Protein AF-A0A2E1V5U8-F1 (afdb_monomer_lite)

Foldseek 3Di:
DLVVLLLVCVVVVQDKDKDKDKDLALQVVVVPQQQFAPKPPHLPPPDFDDPVRLVVLVCCLVPPLVVRCFDVPFDADSRRRKGWLGNPDPRCVVQDDLVRRDHHPPCSSNVVSVVPDDSVSRMIHIMMGMDGPVSSVSVVCVVVVVPPDPVVVVVVVVVVVVSVVVVVVVVPDPPDDPDDPPDPPDDD

Structure (mmCIF, N/CA/C/O backbone):
data_AF-A0A2E1V5U8-F1
#
_entry.id   AF-A0A2E1V5U8-F1
#
loop_
_atom_site.group_PDB
_atom_site.id
_atom_site.type_symbol
_atom_site.label_atom_id
_atom_site.label_alt_id
_atom_site.label_comp_id
_atom_site.label_asym_id
_atom_site.label_entity_id
_atom_site.label_seq_id
_atom_site.pdbx_PDB_ins_code
_atom_site.Cartn_x
_atom_site.Cartn_y
_atom_site.Cartn_z
_atom_site.occupancy
_atom_site.B_iso_or_equiv
_atom_site.auth_seq_id
_atom_site.auth_comp_id
_atom_site.auth_asym_id
_atom_site.auth_atom_id
_atom_site.pdbx_PDB_model_num
ATOM 1 N N . TYR A 1 1 ? -13.604 5.220 -4.100 1.00 70.94 1 TYR A N 1
ATOM 2 C CA . TYR A 1 1 ? -12.849 4.473 -3.074 1.00 70.94 1 TYR A CA 1
ATOM 3 C C . TYR A 1 1 ? -12.474 5.332 -1.857 1.00 70.94 1 TYR A C 1
ATOM 5 O O . TYR A 1 1 ? -13.087 5.171 -0.816 1.00 70.94 1 TYR A O 1
ATOM 13 N N . ILE A 1 2 ? -11.556 6.303 -1.951 1.00 81.19 2 ILE A N 1
ATOM 14 C CA . ILE A 1 2 ? -11.004 6.994 -0.756 1.00 81.19 2 ILE A CA 1
ATOM 15 C C . ILE A 1 2 ? -12.024 7.800 0.069 1.00 81.19 2 ILE A C 1
ATOM 17 O O . ILE A 1 2 ? -11.980 7.770 1.296 1.00 81.19 2 ILE A O 1
ATOM 21 N N . LEU A 1 3 ? -12.973 8.491 -0.575 1.00 79.00 3 LEU A N 1
ATOM 22 C CA . LEU A 1 3 ? -14.042 9.200 0.146 1.00 79.00 3 LEU A CA 1
ATOM 23 C C . LEU A 1 3 ? -14.945 8.223 0.917 1.00 79.00 3 LEU A C 1
ATOM 25 O O . LEU A 1 3 ? -15.338 8.495 2.048 1.00 79.00 3 LEU A O 1
ATOM 29 N N . THR A 1 4 ? -15.210 7.054 0.334 1.00 84.12 4 THR A N 1
ATOM 30 C CA . THR A 1 4 ? -15.963 5.973 0.976 1.00 84.12 4 THR A CA 1
ATOM 31 C C . THR A 1 4 ? -15.279 5.514 2.261 1.00 84.12 4 THR A C 1
ATOM 33 O O . THR A 1 4 ? -15.964 5.278 3.249 1.00 84.12 4 THR A O 1
ATOM 36 N N . CYS A 1 5 ? -13.941 5.471 2.300 1.00 84.94 5 CYS A N 1
ATOM 37 C CA . CYS A 1 5 ? -13.198 5.142 3.519 1.00 84.94 5 CYS A CA 1
ATOM 38 C C . CYS A 1 5 ? -13.429 6.165 4.643 1.00 84.94 5 CYS A C 1
ATOM 40 O O . CYS A 1 5 ? -13.528 5.773 5.803 1.00 84.94 5 CYS A O 1
ATOM 42 N N . VAL A 1 6 ? -13.570 7.458 4.321 1.00 82.62 6 VAL A N 1
ATOM 43 C CA . VAL A 1 6 ? -13.898 8.500 5.314 1.00 82.62 6 VAL A CA 1
ATOM 44 C C . VAL A 1 6 ? -15.312 8.314 5.849 1.00 82.62 6 VAL A C 1
ATOM 46 O O . VAL A 1 6 ? -15.511 8.278 7.060 1.00 82.62 6 VAL A O 1
ATOM 49 N N . LEU A 1 7 ? -16.293 8.137 4.964 1.00 84.62 7 LEU A N 1
ATOM 50 C CA . LEU A 1 7 ? -17.679 7.894 5.375 1.00 84.62 7 LEU A CA 1
ATOM 51 C C . LEU A 1 7 ? -17.792 6.617 6.217 1.00 84.62 7 LEU A C 1
ATOM 53 O O . LEU A 1 7 ? -18.482 6.595 7.234 1.00 84.62 7 LEU A O 1
ATOM 57 N N . TYR A 1 8 ? -17.063 5.567 5.838 1.00 86.38 8 TYR A N 1
ATOM 58 C CA . TYR A 1 8 ? -17.015 4.319 6.589 1.00 86.38 8 TYR A CA 1
ATOM 59 C C . TYR A 1 8 ? -16.331 4.481 7.953 1.00 86.38 8 TYR A C 1
ATOM 61 O O . TYR A 1 8 ? -16.809 3.909 8.929 1.00 86.38 8 TYR A O 1
ATOM 69 N N . TYR A 1 9 ? -15.280 5.302 8.061 1.00 86.38 9 TYR A N 1
ATOM 70 C CA . TYR A 1 9 ? -14.660 5.653 9.344 1.00 86.38 9 TYR A CA 1
ATOM 71 C C . TYR A 1 9 ? -15.669 6.294 10.307 1.00 86.38 9 TYR A C 1
ATOM 73 O O . TYR A 1 9 ? -15.793 5.856 11.452 1.00 86.38 9 TYR A O 1
ATOM 81 N N . PHE A 1 10 ? -16.442 7.276 9.833 1.00 84.00 10 PHE A N 1
ATOM 82 C CA . PHE A 1 10 ? -17.496 7.909 10.633 1.00 84.00 10 PHE A CA 1
ATOM 83 C C . PHE A 1 10 ? -18.624 6.931 10.976 1.00 84.00 10 PHE A C 1
ATOM 85 O O . PHE A 1 10 ? -19.039 6.848 12.131 1.00 84.00 10 PHE A O 1
ATOM 92 N N . ARG A 1 11 ? -19.054 6.103 10.016 1.00 85.44 11 ARG A N 1
ATOM 93 C CA . ARG A 1 11 ? -20.042 5.035 10.244 1.00 85.44 11 ARG A CA 1
ATOM 94 C C . ARG A 1 11 ? -19.560 3.992 11.261 1.00 85.44 11 ARG A C 1
ATOM 96 O O . ARG A 1 11 ? -20.374 3.402 11.963 1.00 85.44 11 ARG A O 1
ATOM 103 N N . ARG A 1 12 ? -18.245 3.789 11.382 1.00 84.88 12 ARG A N 1
ATOM 104 C CA . ARG A 1 12 ? -17.596 2.970 12.419 1.00 84.88 12 ARG A CA 1
ATOM 105 C C . ARG A 1 12 ? -17.392 3.704 13.747 1.00 84.88 12 ARG A C 1
ATOM 107 O O . ARG A 1 12 ? -16.574 3.259 14.549 1.00 84.88 12 ARG A O 1
ATOM 114 N N . GLN A 1 13 ? -18.102 4.805 13.998 1.00 86.44 13 GLN A N 1
ATOM 115 C CA . GLN A 1 13 ? -17.969 5.593 15.229 1.00 86.44 13 GLN A CA 1
ATOM 116 C C . GLN A 1 13 ? -16.520 6.059 15.449 1.00 86.44 13 GLN A C 1
ATOM 118 O O . GLN A 1 13 ? -15.993 5.991 16.557 1.00 86.44 13 GLN A O 1
ATOM 123 N N . CYS A 1 14 ? -15.841 6.457 14.367 1.00 88.38 14 CYS A N 1
ATOM 124 C CA . CYS A 1 14 ? -14.442 6.888 14.387 1.00 88.38 14 CYS A CA 1
ATOM 125 C C . CYS A 1 14 ? -13.461 5.817 14.903 1.00 88.38 14 CYS A C 1
ATOM 127 O O . CYS A 1 14 ? -12.370 6.136 15.375 1.00 88.38 14 CYS A O 1
ATOM 129 N N . ARG A 1 15 ? -13.814 4.528 14.811 1.00 87.25 15 ARG A N 1
ATOM 130 C CA . ARG A 1 15 ? -12.893 3.433 15.136 1.00 87.25 15 ARG A CA 1
ATOM 131 C C . ARG A 1 15 ? -11.964 3.156 13.950 1.00 87.25 15 ARG A C 1
ATOM 133 O O . ARG A 1 15 ? -12.464 2.897 12.849 1.00 87.25 15 ARG A O 1
ATOM 140 N N . PRO A 1 16 ? -10.631 3.149 14.152 1.00 91.19 16 PRO A N 1
ATOM 141 C CA . PRO A 1 16 ? -9.686 2.841 13.089 1.00 91.19 16 PRO A CA 1
ATOM 142 C C . PRO A 1 16 ? -9.945 1.475 12.450 1.00 91.19 16 PRO A C 1
ATOM 144 O O . PRO A 1 16 ? -10.392 0.531 13.108 1.00 91.19 16 PRO A O 1
ATOM 147 N N . PHE A 1 17 ? -9.638 1.357 11.164 1.00 93.06 17 PHE A N 1
ATOM 148 C CA . PHE A 1 17 ? -9.717 0.094 10.436 1.00 93.06 17 PHE A CA 1
ATOM 149 C C . PHE A 1 17 ? -8.583 -0.024 9.422 1.00 93.06 17 PHE A C 1
ATOM 151 O O . PHE A 1 17 ? -7.989 0.974 9.017 1.00 93.06 17 PHE A O 1
ATOM 158 N N . TRP A 1 18 ? -8.271 -1.259 9.049 1.00 95.50 18 TRP A N 1
ATOM 159 C CA . TRP A 1 18 ? -7.255 -1.565 8.052 1.00 95.50 18 TRP A CA 1
ATOM 160 C C . TRP A 1 18 ? -7.869 -1.5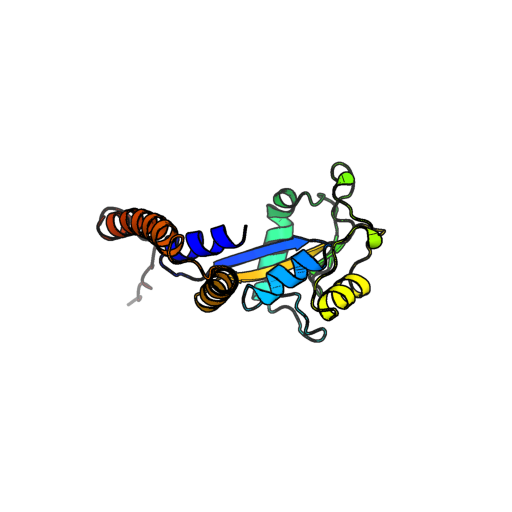44 6.657 1.00 95.50 18 TRP A C 1
ATOM 162 O O . TRP A 1 18 ? -9.020 -1.945 6.478 1.00 95.50 18 TRP A O 1
ATOM 172 N N . ILE A 1 19 ? -7.099 -1.064 5.691 1.00 95.06 19 ILE A N 1
ATOM 173 C CA . ILE A 1 19 ? -7.436 -1.067 4.271 1.00 95.06 19 ILE A CA 1
ATOM 174 C C . ILE A 1 19 ? -6.368 -1.837 3.519 1.00 95.06 19 ILE A C 1
ATOM 176 O O . ILE A 1 19 ? -5.207 -1.849 3.930 1.00 95.06 19 ILE A O 1
ATOM 180 N N . SER A 1 20 ? -6.770 -2.440 2.411 1.00 95.44 20 SER A N 1
ATOM 181 C CA . SER A 1 20 ? -5.857 -3.023 1.445 1.00 95.44 20 SER A CA 1
ATOM 182 C C . SER A 1 20 ? -6.159 -2.510 0.045 1.00 95.44 20 SER A C 1
ATOM 184 O O . SER A 1 20 ? -7.301 -2.170 -0.281 1.00 95.44 20 SER A O 1
ATOM 186 N N . SER A 1 21 ? -5.113 -2.433 -0.765 1.00 95.31 21 SER A N 1
ATOM 187 C CA . SER A 1 21 ? -5.155 -2.054 -2.169 1.00 95.31 21 SER A CA 1
ATOM 188 C C . SER A 1 21 ? -4.196 -2.940 -2.950 1.00 95.31 21 SER A C 1
ATOM 190 O O . SER A 1 21 ? -3.121 -3.254 -2.448 1.00 95.31 21 SER A O 1
ATOM 192 N N . VAL A 1 22 ? -4.574 -3.301 -4.172 1.00 95.50 22 VAL A N 1
ATOM 193 C CA . VAL A 1 22 ? -3.737 -4.052 -5.114 1.00 95.50 22 VAL A CA 1
ATOM 194 C C . VAL A 1 22 ? -3.552 -3.196 -6.363 1.00 95.50 22 VAL A C 1
ATOM 196 O O . VAL A 1 22 ? -4.544 -2.676 -6.880 1.00 95.50 22 VAL A O 1
ATOM 199 N N . SER A 1 23 ? -2.304 -2.915 -6.752 1.00 94.69 23 SER A N 1
ATOM 200 C CA . SER A 1 23 ? -2.017 -2.064 -7.914 1.00 94.69 23 SER A CA 1
ATOM 201 C C . SER A 1 23 ? -0.561 -2.133 -8.389 1.00 94.69 23 SER A C 1
ATOM 203 O O . SER A 1 23 ? 0.360 -1.924 -7.603 1.00 94.69 23 SER A O 1
ATOM 205 N N . GLN A 1 24 ? -0.374 -2.239 -9.706 1.00 93.94 24 GLN A N 1
ATOM 206 C CA . GLN A 1 24 ? 0.868 -1.922 -10.441 1.00 93.94 24 GLN A CA 1
ATOM 207 C C . GLN A 1 24 ? 1.046 -0.437 -10.813 1.00 93.94 24 GLN A C 1
ATOM 209 O O . GLN A 1 24 ? 2.103 -0.028 -11.281 1.00 93.94 24 GLN A O 1
ATOM 214 N N . VAL A 1 25 ? 0.012 0.404 -10.679 1.00 95.06 25 VAL A N 1
ATOM 215 C CA . VAL A 1 25 ? 0.054 1.802 -11.156 1.00 95.06 25 VAL A CA 1
ATOM 216 C C . VAL A 1 25 ? 0.693 2.732 -10.116 1.00 95.06 25 VAL A C 1
ATOM 218 O O . VAL A 1 25 ? 0.104 2.892 -9.038 1.00 95.06 25 VAL A O 1
ATOM 221 N N . PRO A 1 26 ? 1.794 3.447 -10.436 1.00 96.00 26 PRO A N 1
ATOM 222 C CA . PRO A 1 26 ? 2.460 4.342 -9.489 1.00 96.00 26 PRO A CA 1
ATOM 223 C C . PRO A 1 26 ? 1.532 5.397 -8.888 1.00 96.00 26 PRO A C 1
ATOM 225 O O . PRO A 1 26 ? 1.565 5.640 -7.682 1.00 96.00 26 PRO A O 1
ATOM 228 N N . ALA A 1 27 ? 0.652 5.996 -9.699 1.00 95.06 27 ALA A N 1
ATOM 229 C CA . ALA A 1 27 ? -0.313 6.982 -9.218 1.00 95.06 27 ALA A CA 1
ATOM 230 C C . ALA A 1 27 ? -1.243 6.432 -8.121 1.00 95.06 27 ALA A C 1
ATOM 232 O O . ALA A 1 27 ? -1.541 7.140 -7.159 1.00 95.06 27 ALA A O 1
ATOM 233 N N . ALA A 1 28 ? -1.686 5.178 -8.240 1.00 94.50 28 ALA A N 1
ATOM 234 C CA . ALA A 1 28 ? -2.536 4.537 -7.241 1.00 94.50 28 ALA A CA 1
ATOM 235 C C . ALA A 1 28 ? -1.739 4.139 -5.988 1.00 94.50 28 ALA A C 1
ATOM 237 O O . ALA A 1 28 ? -2.208 4.383 -4.875 1.00 94.50 28 ALA A O 1
ATOM 238 N N . VAL A 1 29 ? -0.518 3.622 -6.165 1.00 96.12 29 VAL A N 1
ATOM 239 C CA . VAL A 1 29 ? 0.391 3.271 -5.060 1.00 96.12 29 VAL A CA 1
ATOM 240 C C . VAL A 1 29 ? 0.722 4.503 -4.211 1.00 96.12 29 VAL A C 1
ATOM 242 O O . VAL A 1 29 ? 0.601 4.493 -2.982 1.00 96.12 29 VAL A O 1
ATOM 245 N N . GLY A 1 30 ? 1.066 5.609 -4.877 1.00 95.62 30 GLY A N 1
ATOM 246 C CA . GLY A 1 30 ? 1.331 6.890 -4.228 1.00 95.62 30 GLY A CA 1
ATOM 247 C C . GLY A 1 30 ? 0.096 7.482 -3.562 1.00 95.62 30 GLY A C 1
ATOM 248 O O . GLY A 1 30 ? 0.167 7.969 -2.435 1.00 95.62 30 GLY A O 1
ATOM 249 N N . LEU A 1 31 ? -1.071 7.362 -4.197 1.00 94.62 31 LEU A N 1
ATOM 250 C CA . LEU A 1 31 ? -2.326 7.825 -3.622 1.00 94.62 31 LEU A CA 1
ATOM 251 C C . LEU A 1 31 ? -2.633 7.140 -2.282 1.00 94.62 31 LEU A C 1
ATOM 253 O O . LEU A 1 31 ? -3.040 7.824 -1.342 1.00 94.62 31 LEU A O 1
ATOM 257 N N . VAL A 1 32 ? -2.436 5.825 -2.168 1.00 95.50 32 VAL A N 1
ATOM 258 C CA . VAL A 1 32 ? -2.630 5.081 -0.911 1.00 95.50 32 VAL A CA 1
ATOM 259 C C . VAL A 1 32 ? -1.582 5.491 0.124 1.00 95.50 32 VAL A C 1
ATOM 261 O O . VAL A 1 32 ? -1.961 5.863 1.240 1.00 95.50 32 VAL A O 1
ATOM 264 N N . GLY A 1 33 ? -0.300 5.501 -0.260 1.00 94.94 33 GLY A N 1
ATOM 265 C CA . GLY A 1 33 ? 0.824 5.848 0.619 1.00 94.94 33 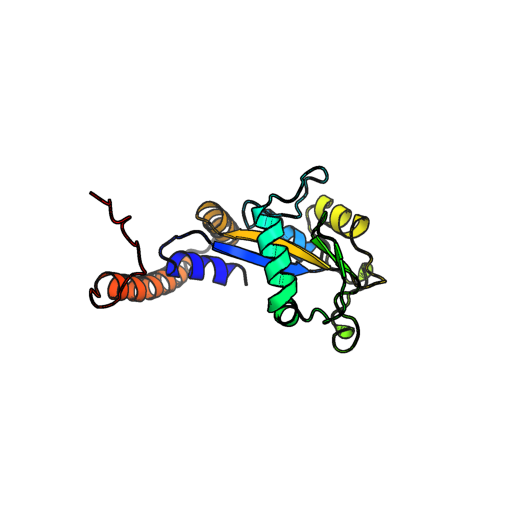GLY A CA 1
ATOM 266 C C . GLY A 1 33 ? 0.734 7.259 1.199 1.00 94.94 33 GLY A C 1
ATOM 267 O O . GLY A 1 33 ? 1.015 7.487 2.373 1.00 94.94 33 GLY A O 1
ATOM 268 N N . GLU A 1 34 ? 0.252 8.215 0.412 1.00 93.81 34 GLU A N 1
ATOM 269 C CA . GLU A 1 34 ? 0.063 9.584 0.871 1.00 93.81 34 GLU A CA 1
ATOM 270 C C . GLU A 1 34 ? -1.226 9.785 1.706 1.00 93.81 34 GLU A C 1
ATOM 272 O O . GLU A 1 34 ? -1.363 10.769 2.449 1.00 93.81 34 GLU A O 1
ATOM 277 N N . THR A 1 35 ? -2.214 8.902 1.552 1.00 92.19 35 THR A N 1
ATOM 278 C CA . THR A 1 35 ? -3.552 9.071 2.134 1.00 92.19 35 THR A CA 1
ATOM 279 C C . THR A 1 35 ? -3.674 8.438 3.511 1.00 92.19 35 THR A C 1
ATOM 281 O O . THR A 1 35 ? -4.145 9.088 4.450 1.00 92.19 35 THR A O 1
ATOM 284 N N . PHE A 1 36 ? -3.292 7.171 3.625 1.00 94.62 36 PHE A N 1
ATOM 285 C CA . PHE A 1 36 ? -3.465 6.394 4.846 1.00 94.62 36 PHE A CA 1
ATOM 286 C C . PHE A 1 36 ? -2.246 6.533 5.764 1.00 94.62 36 PHE A C 1
ATOM 288 O O . PHE A 1 36 ? -1.282 7.233 5.449 1.00 94.62 36 PHE A O 1
ATOM 295 N N . VAL A 1 37 ? -2.326 5.940 6.952 1.00 93.19 37 VAL A N 1
ATOM 296 C CA . VAL A 1 37 ? -1.196 5.864 7.886 1.00 93.19 37 VAL A CA 1
ATOM 297 C C . VAL A 1 37 ? -0.738 4.421 8.023 1.00 93.19 37 VAL A C 1
ATOM 299 O O . VAL A 1 37 ? -1.506 3.518 7.696 1.00 93.19 37 VAL A O 1
ATOM 302 N N . ASP A 1 38 ? 0.476 4.213 8.535 1.00 94.44 38 ASP A N 1
ATOM 303 C CA . ASP A 1 38 ? 1.063 2.881 8.718 1.00 94.44 38 ASP A CA 1
ATOM 304 C C . ASP A 1 38 ? 0.952 2.051 7.429 1.00 94.44 38 ASP A C 1
ATOM 306 O O . ASP A 1 38 ? 0.397 0.959 7.446 1.00 94.44 38 ASP A O 1
ATOM 310 N N . VAL A 1 39 ? 1.350 2.632 6.290 1.00 96.50 39 VAL A N 1
ATOM 311 C CA . VAL A 1 39 ? 1.232 1.981 4.980 1.00 96.50 39 VAL A CA 1
ATOM 312 C C . VAL A 1 39 ? 2.482 1.159 4.701 1.00 96.50 39 VAL A C 1
ATOM 314 O O . VAL A 1 39 ? 3.591 1.687 4.776 1.00 96.50 39 VAL A O 1
ATOM 317 N N . PHE A 1 40 ? 2.289 -0.099 4.320 1.00 96.94 40 PHE A N 1
ATOM 318 C CA . PHE A 1 40 ? 3.335 -0.973 3.808 1.00 96.94 40 PHE A CA 1
ATOM 319 C C . PHE A 1 40 ? 2.847 -1.721 2.551 1.00 96.94 40 PHE A C 1
ATOM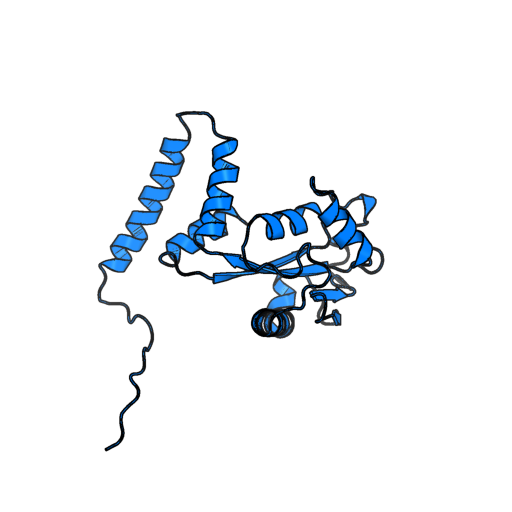 321 O O . PHE A 1 40 ? 1.735 -2.256 2.582 1.00 96.94 40 PHE A O 1
ATOM 328 N N . PRO A 1 41 ? 3.647 -1.800 1.472 1.00 95.38 41 PRO A N 1
ATOM 329 C CA . PRO A 1 41 ? 4.935 -1.136 1.277 1.00 95.38 41 PRO A CA 1
ATOM 330 C C . PRO A 1 41 ? 4.777 0.383 1.100 1.00 95.38 41 PRO A C 1
ATOM 332 O O . PRO A 1 41 ? 3.755 0.878 0.608 1.00 95.38 41 PRO A O 1
ATOM 335 N N . GLY A 1 42 ? 5.793 1.117 1.556 1.00 93.31 42 GLY A N 1
ATOM 336 C CA . GLY A 1 42 ? 5.888 2.577 1.493 1.00 93.31 42 GLY A CA 1
ATOM 337 C C . GLY A 1 42 ? 7.144 3.033 0.746 1.00 93.31 42 GLY A C 1
ATOM 338 O O . GLY A 1 42 ? 7.775 2.248 0.050 1.00 93.31 42 GLY A O 1
ATOM 339 N N . LEU A 1 43 ? 7.507 4.311 0.884 1.00 94.19 43 LEU A N 1
ATOM 340 C CA . LEU A 1 43 ? 8.719 4.866 0.254 1.00 94.19 43 LEU A CA 1
ATOM 341 C C . LEU A 1 43 ? 10.020 4.523 0.992 1.00 94.19 43 LEU A C 1
ATOM 343 O O . LEU A 1 43 ? 11.096 4.710 0.433 1.00 94.19 43 LEU A O 1
ATOM 347 N N . ASP A 1 44 ? 9.924 4.067 2.239 1.00 92.62 44 ASP A N 1
ATOM 348 C CA . ASP A 1 44 ? 11.070 3.581 2.999 1.00 92.62 44 ASP A CA 1
ATOM 349 C C . ASP A 1 44 ? 11.431 2.170 2.513 1.00 92.62 44 ASP A C 1
ATOM 351 O O . ASP A 1 44 ? 10.708 1.210 2.788 1.00 92.62 44 ASP A O 1
ATOM 355 N N . GLN A 1 45 ? 12.514 2.068 1.739 1.00 84.00 45 GLN A N 1
ATOM 356 C CA . GLN A 1 45 ? 12.954 0.809 1.131 1.00 84.00 45 GLN A CA 1
ATOM 357 C C . GLN A 1 45 ? 13.606 -0.139 2.143 1.00 84.00 45 GLN A C 1
ATOM 359 O O . GLN A 1 45 ? 13.653 -1.345 1.898 1.00 84.00 45 GLN A O 1
ATOM 364 N N . ASP A 1 46 ? 14.054 0.364 3.290 1.00 89.31 46 ASP A N 1
ATOM 365 C CA . ASP A 1 46 ? 14.674 -0.457 4.332 1.00 89.31 46 ASP A CA 1
ATOM 366 C C . ASP A 1 46 ? 13.641 -0.945 5.359 1.00 89.31 46 ASP A C 1
ATOM 368 O O . ASP A 1 46 ? 13.905 -1.857 6.147 1.00 89.31 46 ASP A O 1
ATOM 372 N N . ALA A 1 47 ? 12.428 -0.381 5.333 1.00 91.31 47 ALA A N 1
ATOM 373 C CA . ALA A 1 47 ? 11.341 -0.802 6.201 1.00 91.31 47 ALA A CA 1
ATOM 374 C C . ALA A 1 47 ? 10.937 -2.259 5.944 1.00 91.31 47 ALA A C 1
ATOM 376 O O . ALA A 1 47 ? 10.725 -2.687 4.808 1.00 91.31 47 ALA A O 1
ATOM 377 N N . MET A 1 48 ? 10.736 -2.994 7.037 1.00 92.56 48 MET A N 1
ATOM 378 C CA . MET A 1 48 ? 10.206 -4.355 7.032 1.00 92.56 48 MET A CA 1
ATOM 379 C C . MET A 1 48 ? 8.733 -4.390 7.445 1.00 92.56 48 MET A C 1
ATOM 381 O O . MET A 1 48 ? 8.301 -3.581 8.278 1.00 92.56 48 MET A O 1
ATOM 385 N N . PRO A 1 49 ? 7.942 -5.339 6.909 1.00 94.00 49 PRO A N 1
ATOM 386 C CA . PRO A 1 49 ? 6.546 -5.468 7.286 1.00 94.00 49 PRO A CA 1
ATOM 387 C C . PRO A 1 49 ? 6.447 -5.845 8.762 1.00 94.00 49 PRO A C 1
ATOM 389 O O . PRO A 1 49 ? 7.027 -6.831 9.220 1.00 94.00 49 PRO A O 1
ATOM 392 N N . SER A 1 50 ? 5.658 -5.091 9.527 1.00 94.75 50 SER A N 1
ATOM 393 C CA . SER A 1 50 ? 5.373 -5.496 10.904 1.00 94.75 50 SER A CA 1
ATOM 394 C C . SER A 1 50 ? 4.567 -6.808 10.923 1.00 94.75 50 SER A C 1
ATOM 396 O O . SER A 1 50 ? 3.818 -7.080 9.977 1.00 94.75 50 SER A O 1
ATOM 398 N N . PRO A 1 51 ? 4.606 -7.600 12.014 1.00 96.06 51 PRO A N 1
ATOM 399 C CA . PRO A 1 51 ? 3.859 -8.862 12.100 1.00 96.06 51 PRO A CA 1
ATOM 400 C C . PRO A 1 51 ? 2.363 -8.713 11.793 1.00 96.06 51 PRO A C 1
ATOM 402 O O . PRO A 1 51 ? 1.724 -9.611 11.248 1.00 96.06 51 PRO A O 1
ATOM 405 N N . ARG A 1 52 ? 1.798 -7.540 12.103 1.00 96.19 52 ARG A N 1
ATOM 406 C CA . ARG A 1 52 ? 0.403 -7.216 11.806 1.00 96.19 52 ARG A CA 1
ATOM 407 C C . ARG A 1 52 ? 0.144 -7.037 10.312 1.00 96.19 52 ARG A C 1
ATOM 409 O O . ARG A 1 52 ? -0.880 -7.517 9.835 1.00 96.19 52 ARG A O 1
ATOM 416 N N . HIS A 1 53 ? 1.050 -6.377 9.592 1.00 97.50 53 HIS A N 1
ATOM 417 C CA . HIS A 1 53 ? 0.976 -6.280 8.135 1.00 97.50 53 HIS A CA 1
ATOM 418 C C . HIS A 1 53 ? 1.065 -7.669 7.514 1.00 97.50 53 HIS A C 1
ATOM 420 O O . HIS A 1 53 ? 0.212 -8.023 6.706 1.00 97.50 53 HIS A O 1
ATOM 426 N N . LEU A 1 54 ? 2.041 -8.474 7.946 1.00 96.94 54 LEU A N 1
ATOM 427 C CA . LEU A 1 54 ? 2.262 -9.811 7.399 1.00 96.94 54 LEU A CA 1
ATOM 428 C C . LEU A 1 54 ? 1.051 -10.727 7.622 1.00 96.94 54 LEU A C 1
ATOM 430 O O . LEU A 1 54 ? 0.604 -11.405 6.696 1.00 96.94 54 LEU A O 1
ATOM 434 N N . GLY A 1 55 ? 0.469 -10.705 8.825 1.00 97.00 55 GLY A N 1
ATOM 435 C CA . GLY A 1 55 ? -0.734 -11.476 9.136 1.00 97.00 55 GLY A CA 1
ATOM 436 C C . GLY A 1 55 ? -1.939 -11.067 8.285 1.00 97.00 55 GLY A C 1
ATOM 437 O O . GLY A 1 55 ? -2.645 -11.931 7.768 1.00 97.00 55 GLY A O 1
ATOM 438 N N . LEU A 1 56 ? -2.151 -9.760 8.089 1.00 97.25 56 LEU A N 1
ATOM 439 C CA . LEU A 1 56 ? -3.222 -9.256 7.225 1.00 97.25 56 LEU A CA 1
ATOM 440 C C . LEU A 1 56 ? -2.991 -9.639 5.760 1.00 97.25 56 LEU A C 1
ATOM 442 O O . LEU A 1 56 ? -3.915 -10.133 5.121 1.00 97.25 56 LEU A O 1
ATOM 446 N N . ALA A 1 57 ? -1.773 -9.465 5.245 1.00 97.19 57 ALA A N 1
ATOM 447 C CA . ALA A 1 57 ? -1.428 -9.811 3.870 1.00 97.19 57 ALA A CA 1
ATOM 448 C C . ALA A 1 57 ? -1.637 -11.301 3.597 1.00 97.19 57 ALA A C 1
ATOM 450 O O . ALA A 1 57 ? -2.321 -11.664 2.644 1.00 97.19 57 ALA A O 1
ATOM 451 N N . THR A 1 58 ? -1.156 -12.156 4.501 1.00 95.69 58 THR A N 1
ATOM 452 C CA . THR A 1 58 ? -1.326 -13.611 4.407 1.00 95.69 58 THR A CA 1
ATOM 453 C C . THR A 1 58 ? -2.807 -13.996 4.364 1.00 95.69 58 THR A C 1
ATOM 455 O O . THR A 1 58 ? -3.222 -14.793 3.527 1.00 95.69 58 THR A O 1
ATOM 458 N N . GLN A 1 59 ? -3.641 -13.399 5.225 1.00 96.06 59 GLN A N 1
ATOM 459 C CA . GLN A 1 59 ? -5.082 -13.672 5.235 1.00 96.06 59 GLN A CA 1
ATOM 460 C C . GLN A 1 59 ? -5.796 -13.149 3.983 1.00 96.06 59 GLN A C 1
ATOM 462 O O . GLN A 1 59 ? -6.691 -13.822 3.466 1.00 96.06 59 GLN A O 1
ATOM 467 N N . ILE A 1 60 ? -5.408 -11.970 3.488 1.00 96.00 60 ILE A N 1
ATOM 468 C CA . ILE A 1 60 ? -5.953 -11.392 2.256 1.00 96.00 60 ILE A CA 1
ATOM 469 C C . ILE A 1 60 ? -5.627 -12.294 1.069 1.00 96.00 60 ILE A C 1
ATOM 471 O O . ILE A 1 60 ? -6.536 -12.652 0.322 1.00 96.00 60 ILE A O 1
ATOM 475 N N . MET A 1 61 ? -4.373 -12.720 0.929 1.00 95.44 61 MET A N 1
ATOM 476 C CA . MET A 1 61 ? -3.964 -13.593 -0.167 1.00 95.44 61 MET A CA 1
ATOM 477 C C . MET A 1 61 ? -4.647 -14.958 -0.095 1.00 95.44 61 MET A C 1
ATOM 479 O O . MET A 1 61 ? -5.110 -15.460 -1.113 1.00 95.44 61 MET A O 1
ATOM 483 N N . ALA A 1 62 ? -4.815 -15.518 1.105 1.00 93.56 62 ALA A N 1
ATOM 484 C CA . ALA A 1 62 ? -5.465 -16.813 1.273 1.00 93.56 62 ALA A CA 1
ATOM 485 C C . ALA A 1 62 ? -6.977 -16.803 0.975 1.00 93.56 62 ALA A C 1
ATOM 487 O O . ALA A 1 62 ? -7.512 -17.821 0.547 1.00 93.56 62 ALA A O 1
ATOM 488 N N . ARG A 1 63 ? -7.694 -15.699 1.248 1.00 93.81 63 ARG A N 1
ATOM 489 C CA . ARG A 1 63 ? -9.177 -15.698 1.257 1.00 93.81 63 ARG A CA 1
ATOM 490 C C . ARG A 1 63 ? -9.846 -14.649 0.379 1.00 93.81 63 ARG A C 1
ATOM 492 O O . ARG A 1 63 ? -11.030 -14.775 0.084 1.00 93.81 63 ARG A O 1
ATOM 499 N N . HIS A 1 64 ? -9.133 -13.592 0.010 1.00 93.12 64 HIS A N 1
ATOM 500 C CA . HIS A 1 64 ? -9.726 -12.390 -0.580 1.00 93.12 64 HIS A CA 1
ATOM 501 C C . HIS A 1 64 ? -9.041 -11.922 -1.869 1.00 93.12 64 HIS A C 1
ATOM 503 O O . HIS A 1 64 ? -9.514 -10.965 -2.473 1.00 93.12 64 HIS A O 1
ATOM 509 N N . ARG A 1 65 ? -7.986 -12.599 -2.337 1.00 91.75 65 ARG A N 1
ATOM 510 C CA . ARG A 1 65 ? -7.273 -12.271 -3.586 1.00 91.75 65 ARG A CA 1
ATOM 511 C C . ARG A 1 65 ? -8.182 -12.162 -4.818 1.00 91.75 65 ARG A C 1
ATOM 513 O O . ARG A 1 65 ? -8.020 -11.245 -5.616 1.00 91.75 65 ARG A O 1
ATOM 520 N N . ALA A 1 66 ? -9.210 -13.009 -4.908 1.00 90.12 66 ALA A N 1
ATOM 521 C CA . ALA A 1 66 ? -10.160 -12.997 -6.019 1.00 90.12 66 ALA A CA 1
ATOM 522 C C . ALA A 1 66 ? -10.936 -11.669 -6.118 1.00 90.12 66 ALA A C 1
ATOM 524 O O . ALA A 1 66 ? -11.281 -11.238 -7.213 1.00 90.12 66 ALA A O 1
ATOM 525 N N . ALA A 1 67 ? -11.150 -10.966 -4.996 1.00 88.94 67 ALA A N 1
ATOM 526 C CA . ALA A 1 67 ? -11.795 -9.650 -4.994 1.00 88.94 67 ALA A CA 1
ATOM 527 C C . ALA A 1 67 ? -10.957 -8.566 -5.699 1.00 88.94 67 ALA A C 1
ATOM 529 O O . ALA A 1 67 ? -11.491 -7.518 -6.055 1.00 88.94 67 ALA A O 1
ATOM 530 N N . PHE A 1 68 ? -9.661 -8.820 -5.898 1.00 88.31 68 PHE A N 1
ATOM 531 C CA . PHE A 1 68 ? -8.731 -7.951 -6.617 1.00 88.31 68 PHE A CA 1
ATOM 532 C C . PHE A 1 68 ? -8.470 -8.421 -8.056 1.00 88.31 68 PHE A C 1
ATOM 534 O O . PHE A 1 68 ? -7.648 -7.826 -8.742 1.00 88.31 68 PHE A O 1
ATOM 541 N N . GLY A 1 69 ? -9.149 -9.476 -8.522 1.00 87.38 69 GLY A N 1
ATOM 542 C CA . GLY A 1 69 ? -8.891 -10.074 -9.836 1.00 87.38 69 GLY A CA 1
ATOM 543 C C . GLY A 1 69 ? -7.570 -10.845 -9.917 1.00 87.38 69 GLY A C 1
ATOM 544 O O . GLY A 1 69 ? -7.108 -11.130 -11.022 1.00 87.38 69 GLY A O 1
ATOM 545 N N . VAL A 1 70 ? -6.978 -11.169 -8.760 1.00 90.38 70 VAL A N 1
ATOM 546 C CA . VAL A 1 70 ? -5.721 -11.913 -8.658 1.00 90.38 70 VAL A CA 1
ATOM 547 C C . VAL A 1 70 ? -5.976 -13.410 -8.826 1.00 90.38 70 VAL A C 1
ATOM 549 O O . VAL A 1 70 ? -6.911 -13.944 -8.217 1.00 90.38 70 VAL A O 1
ATOM 552 N N . SER A 1 71 ? -5.141 -14.079 -9.622 1.00 88.12 71 SER A N 1
ATOM 553 C CA . SER A 1 71 ? -5.269 -15.501 -9.940 1.00 88.12 71 SER A CA 1
ATOM 554 C C . SER A 1 71 ? -5.044 -16.410 -8.723 1.00 88.12 71 SER A C 1
ATOM 556 O O . SER A 1 71 ? -4.458 -16.030 -7.699 1.00 88.12 71 SER A O 1
ATOM 558 N N . GLU A 1 72 ? -5.532 -17.651 -8.823 1.00 87.44 72 GLU A N 1
ATOM 559 C CA . GLU A 1 72 ? -5.399 -18.617 -7.734 1.00 87.44 72 GLU A CA 1
ATOM 560 C C . GLU A 1 72 ? -4.000 -19.240 -7.592 1.00 87.44 72 GLU A C 1
ATOM 562 O O . GLU A 1 72 ? -3.678 -19.856 -6.572 1.00 87.44 72 GLU A O 1
ATOM 567 N N . ASP A 1 73 ? -3.149 -19.047 -8.580 1.00 87.19 73 ASP A N 1
ATOM 568 C CA . ASP A 1 73 ? -1.787 -19.559 -8.628 1.00 87.19 73 ASP A CA 1
ATOM 569 C C . ASP A 1 73 ? -0.726 -18.453 -8.531 1.00 87.19 73 ASP A C 1
ATOM 571 O O . ASP A 1 73 ? 0.461 -18.770 -8.484 1.00 87.19 73 ASP A O 1
ATOM 575 N N . ALA A 1 74 ? -1.138 -17.181 -8.434 1.00 91.25 74 ALA A N 1
ATOM 576 C CA . ALA A 1 74 ? -0.227 -16.058 -8.248 1.00 91.25 74 ALA A CA 1
ATOM 577 C C . ALA A 1 74 ? 0.597 -16.227 -6.963 1.00 91.25 74 ALA A C 1
ATOM 579 O O . ALA A 1 74 ? 0.049 -16.395 -5.862 1.00 91.25 74 ALA A O 1
ATOM 580 N N . ALA A 1 75 ? 1.922 -16.165 -7.101 1.00 93.19 75 ALA A N 1
ATOM 581 C CA . ALA A 1 75 ? 2.831 -16.253 -5.968 1.00 93.19 75 ALA A CA 1
ATOM 582 C C . ALA A 1 75 ? 2.827 -14.934 -5.182 1.00 93.19 75 ALA A C 1
ATOM 584 O O . ALA A 1 75 ? 2.658 -13.853 -5.740 1.00 93.19 75 ALA A O 1
ATOM 585 N N . PHE A 1 76 ? 3.012 -15.010 -3.865 1.00 95.75 76 PHE A N 1
ATOM 586 C CA . PHE A 1 76 ? 3.083 -13.828 -3.008 1.00 95.75 76 PHE A CA 1
ATOM 587 C C . PHE A 1 76 ? 4.453 -13.733 -2.343 1.00 95.75 76 PHE A C 1
ATOM 589 O O . PHE A 1 76 ? 4.838 -14.636 -1.601 1.00 95.75 76 PHE A O 1
ATOM 596 N N . ARG A 1 77 ? 5.154 -12.620 -2.579 1.00 95.62 77 ARG A N 1
ATOM 597 C CA . ARG A 1 77 ? 6.444 -12.267 -1.980 1.00 95.62 77 ARG A CA 1
ATOM 598 C C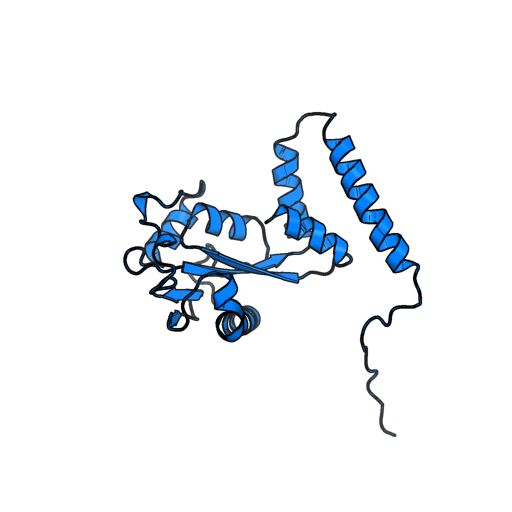 . ARG A 1 77 ? 6.206 -11.466 -0.684 1.00 95.62 77 ARG A C 1
ATOM 600 O O . ARG A 1 77 ? 5.827 -10.291 -0.751 1.00 95.62 77 ARG A O 1
ATOM 607 N N . PRO A 1 78 ? 6.349 -12.076 0.510 1.00 93.25 78 PRO A N 1
ATOM 608 C CA . PRO A 1 78 ? 5.885 -11.488 1.772 1.00 93.25 78 PRO A CA 1
ATOM 609 C C . PRO A 1 78 ? 6.817 -10.418 2.356 1.00 93.25 78 PRO A C 1
ATOM 611 O O . PRO A 1 78 ? 6.416 -9.691 3.257 1.00 93.25 78 PRO A O 1
ATOM 614 N N . ASP A 1 79 ? 8.049 -10.323 1.877 1.00 92.88 79 ASP A N 1
ATOM 615 C CA . ASP A 1 79 ? 9.046 -9.322 2.267 1.00 92.88 79 ASP A CA 1
ATOM 616 C C . ASP A 1 79 ? 8.703 -7.923 1.731 1.00 92.88 79 ASP A C 1
ATOM 618 O O . ASP A 1 79 ? 8.859 -6.930 2.437 1.00 92.88 79 ASP A O 1
ATOM 622 N N . ARG A 1 80 ? 8.188 -7.854 0.498 1.00 94.25 80 ARG A N 1
ATOM 623 C CA . ARG A 1 80 ? 7.856 -6.611 -0.220 1.00 94.25 80 ARG A CA 1
ATOM 624 C C . ARG A 1 80 ? 6.373 -6.450 -0.538 1.00 94.25 80 ARG A C 1
ATOM 626 O O . ARG A 1 80 ? 5.968 -5.417 -1.059 1.00 94.25 80 ARG A O 1
ATOM 633 N N . PHE A 1 81 ? 5.568 -7.453 -0.196 1.00 97.00 81 PHE A N 1
ATOM 634 C CA . PHE A 1 81 ? 4.146 -7.562 -0.535 1.00 97.00 81 PHE A CA 1
ATOM 635 C C . PHE A 1 81 ? 3.897 -7.403 -2.035 1.00 97.00 81 PHE A C 1
ATOM 637 O O . PHE A 1 81 ? 3.010 -6.665 -2.467 1.00 97.00 81 PHE A O 1
ATOM 644 N N . VAL A 1 82 ? 4.693 -8.120 -2.822 1.00 97.06 82 VAL A N 1
ATOM 645 C CA . VAL A 1 82 ? 4.526 -8.201 -4.271 1.00 97.06 82 VAL A CA 1
ATOM 646 C C . VAL A 1 82 ? 3.770 -9.478 -4.599 1.00 97.06 82 VAL A C 1
ATOM 648 O O . VAL A 1 82 ? 4.119 -10.559 -4.131 1.00 97.06 82 VAL A O 1
ATOM 651 N N . ILE A 1 83 ? 2.697 -9.340 -5.366 1.00 96.19 83 ILE A N 1
ATOM 652 C CA . ILE A 1 83 ? 1.962 -10.448 -5.960 1.00 96.19 83 ILE A CA 1
ATOM 653 C C . ILE A 1 83 ? 2.566 -10.656 -7.343 1.00 96.19 83 ILE A C 1
ATOM 655 O O . ILE A 1 83 ? 2.453 -9.781 -8.199 1.00 96.19 83 ILE A O 1
ATOM 659 N N . GLU A 1 84 ? 3.235 -11.783 -7.538 1.00 95.31 84 GLU A N 1
ATOM 660 C CA . GLU A 1 84 ? 3.895 -12.117 -8.793 1.00 95.31 84 GLU A CA 1
ATOM 661 C C . GLU A 1 84 ? 2.900 -12.746 -9.763 1.00 95.31 84 GLU A C 1
ATOM 663 O O . GLU A 1 84 ? 2.121 -13.617 -9.368 1.00 95.31 84 GLU A O 1
ATOM 668 N N . ASP A 1 85 ? 2.951 -12.312 -11.026 1.00 92.19 85 ASP A N 1
ATOM 669 C CA . ASP A 1 85 ? 2.065 -12.808 -12.095 1.00 92.19 85 ASP A CA 1
ATOM 670 C C . ASP A 1 85 ? 0.576 -12.741 -11.695 1.00 92.19 85 ASP A C 1
ATOM 672 O O . ASP A 1 85 ? -0.188 -13.701 -11.801 1.00 92.19 85 ASP A O 1
ATOM 676 N N . ALA A 1 86 ? 0.169 -11.585 -11.160 1.00 88.56 86 ALA A N 1
ATOM 677 C CA . ALA A 1 86 ? -1.090 -11.427 -10.440 1.00 88.56 86 ALA A CA 1
ATOM 678 C C . ALA A 1 86 ? -2.327 -11.749 -11.292 1.00 88.56 86 ALA A C 1
ATOM 680 O O . ALA A 1 86 ? -3.335 -12.207 -10.760 1.00 88.56 86 ALA A O 1
ATOM 681 N N . TYR A 1 87 ? -2.268 -11.507 -12.601 1.00 85.06 87 TYR A N 1
ATOM 682 C CA . TYR A 1 87 ? -3.429 -11.540 -13.497 1.00 85.06 87 TYR A CA 1
ATOM 683 C C . TYR A 1 87 ? -3.514 -12.772 -14.392 1.00 85.06 87 TYR A C 1
ATOM 685 O O . TYR A 1 87 ? -4.352 -12.811 -15.293 1.00 85.06 87 TYR A O 1
ATOM 693 N N . LYS A 1 88 ? -2.668 -13.771 -14.141 1.00 80.81 88 LYS A N 1
ATOM 694 C CA . LYS A 1 88 ? -2.527 -14.937 -15.002 1.00 80.81 88 LYS A CA 1
ATOM 695 C C . LYS A 1 88 ? -3.872 -15.596 -15.331 1.00 80.81 88 LYS A C 1
ATOM 697 O O . LYS A 1 88 ? -4.632 -16.003 -14.447 1.00 80.81 88 LYS A O 1
ATOM 702 N N . GLY A 1 89 ? -4.139 -15.746 -16.629 1.00 75.38 89 GLY A N 1
ATOM 703 C CA . GLY A 1 89 ? -5.316 -16.432 -17.156 1.00 75.38 89 GLY A CA 1
ATOM 704 C C . GLY A 1 89 ? -6.419 -15.463 -17.581 1.00 75.38 89 GLY A C 1
ATOM 705 O O . GLY A 1 89 ? -6.281 -14.734 -18.557 1.00 75.38 89 GLY A O 1
ATOM 706 N N . GLY A 1 90 ? -7.569 -15.490 -16.900 1.00 66.31 90 GLY A N 1
ATOM 707 C CA . GLY A 1 90 ? -8.773 -14.762 -17.336 1.00 66.31 90 GLY A CA 1
ATOM 708 C C . GLY A 1 90 ? -8.742 -13.241 -17.126 1.00 66.31 90 GLY A C 1
ATOM 709 O O . GLY A 1 90 ? -9.574 -12.528 -17.691 1.00 66.31 90 GLY A O 1
ATOM 710 N N . SER A 1 91 ? -7.806 -12.731 -16.322 1.00 75.81 91 SER A N 1
ATOM 711 C CA . SER A 1 91 ? -7.688 -11.310 -15.975 1.00 75.81 91 SER A CA 1
ATOM 712 C C . SER A 1 91 ? -6.509 -10.601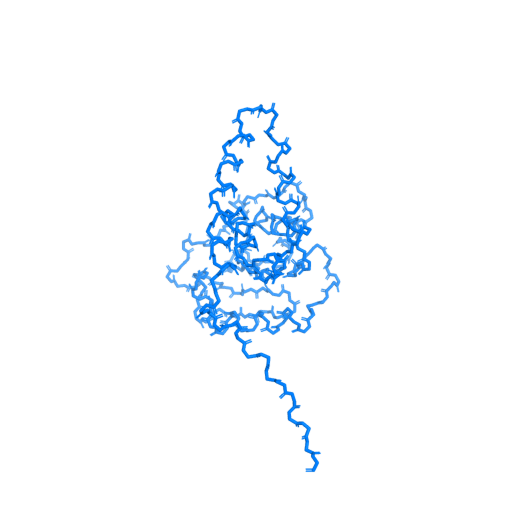 -16.649 1.00 75.81 91 SER A C 1
ATOM 714 O O . SER A 1 91 ? -6.263 -9.438 -16.336 1.00 75.81 91 SER A O 1
ATOM 716 N N . ASP A 1 92 ? -5.863 -11.218 -17.646 1.00 77.62 92 ASP A N 1
ATOM 717 C CA . ASP A 1 92 ? -4.702 -10.662 -18.367 1.00 77.62 92 ASP A CA 1
ATOM 718 C C . ASP A 1 92 ? -4.932 -9.241 -18.915 1.00 77.62 92 ASP A C 1
ATOM 720 O O . ASP A 1 92 ? -4.014 -8.426 -18.964 1.00 77.62 92 ASP A O 1
ATOM 724 N N . HIS A 1 93 ? -6.170 -8.894 -19.277 1.00 76.06 93 HIS A N 1
ATOM 725 C CA . HIS A 1 93 ? -6.541 -7.553 -19.745 1.00 76.06 93 HIS A CA 1
ATOM 726 C C . HIS A 1 93 ? -6.367 -6.443 -18.686 1.00 76.06 93 HIS A C 1
ATOM 728 O O . HIS A 1 93 ? -6.381 -5.261 -19.031 1.00 76.06 93 HIS A O 1
ATOM 734 N N . LEU A 1 94 ? -6.219 -6.797 -17.403 1.00 77.56 94 LEU A N 1
ATOM 735 C CA . LEU A 1 94 ? -5.925 -5.864 -16.311 1.00 77.56 94 LEU A CA 1
ATOM 736 C C . LEU A 1 94 ? -4.435 -5.520 -16.217 1.00 77.56 94 LEU A C 1
ATOM 738 O O . LEU A 1 94 ? -4.085 -4.504 -15.610 1.00 77.56 94 LEU A O 1
ATOM 742 N N . LYS A 1 95 ? -3.562 -6.327 -16.830 1.00 84.25 95 LYS A N 1
ATOM 743 C CA . LYS A 1 95 ? -2.119 -6.098 -16.875 1.00 84.25 95 LYS A CA 1
ATOM 744 C C . LYS A 1 95 ? -1.810 -4.802 -17.612 1.00 84.25 95 LYS A C 1
ATOM 746 O O . LYS A 1 95 ? -2.316 -4.545 -18.706 1.00 84.25 95 LYS A O 1
ATOM 751 N N . LYS A 1 96 ? -0.950 -3.971 -17.026 1.00 82.88 96 LYS A N 1
ATOM 752 C CA . LYS A 1 96 ? -0.540 -2.706 -17.627 1.00 82.88 96 LYS A CA 1
ATOM 753 C C . LYS A 1 96 ? 0.932 -2.754 -17.974 1.00 82.88 96 LYS A C 1
ATOM 755 O O . LYS A 1 96 ? 1.781 -2.988 -17.125 1.00 82.88 96 LYS A O 1
ATOM 760 N N . ALA A 1 97 ? 1.243 -2.419 -19.221 1.00 83.69 97 ALA A N 1
ATOM 761 C CA . ALA A 1 97 ? 2.609 -2.081 -19.584 1.00 83.69 97 ALA A CA 1
ATOM 762 C C . ALA A 1 97 ? 3.062 -0.845 -18.793 1.00 83.69 97 ALA A C 1
ATOM 764 O O . ALA A 1 97 ? 2.274 0.086 -18.590 1.00 83.69 97 ALA A O 1
ATOM 765 N N . ARG A 1 98 ? 4.345 -0.788 -18.418 1.00 84.69 98 ARG A N 1
ATOM 766 C CA . ARG A 1 98 ? 4.913 0.348 -17.673 1.00 84.69 98 ARG A CA 1
ATOM 767 C C . ARG A 1 98 ? 4.646 1.697 -18.346 1.00 84.69 98 ARG A C 1
ATOM 769 O O . ARG A 1 98 ? 4.349 2.663 -17.649 1.00 84.69 98 ARG A O 1
ATOM 776 N N . ALA A 1 99 ? 4.704 1.742 -19.679 1.00 83.88 99 ALA A N 1
ATOM 777 C CA . ALA A 1 99 ? 4.437 2.938 -20.484 1.00 83.88 99 ALA A CA 1
ATOM 778 C C . ALA A 1 99 ? 2.978 3.430 -20.390 1.00 83.88 99 ALA A C 1
ATOM 780 O O . ALA A 1 99 ? 2.716 4.618 -20.547 1.00 83.88 99 ALA A O 1
ATOM 781 N N . ASN A 1 100 ? 2.038 2.528 -20.092 1.00 87.81 100 ASN A N 1
ATOM 782 C CA . ASN A 1 100 ? 0.612 2.833 -19.947 1.00 87.81 100 ASN A CA 1
ATOM 783 C C . ASN A 1 100 ? 0.203 3.020 -18.474 1.00 87.81 100 ASN A C 1
ATOM 785 O O . ASN A 1 100 ? -0.943 3.375 -18.178 1.00 87.81 100 ASN A O 1
ATOM 789 N N . ALA A 1 101 ? 1.111 2.754 -17.532 1.00 89.06 101 ALA A N 1
ATOM 790 C CA . ALA A 1 101 ? 0.885 2.983 -16.117 1.00 89.06 101 ALA A CA 1
ATOM 791 C C . ALA A 1 101 ? 1.064 4.474 -15.807 1.00 89.06 101 ALA A C 1
ATOM 793 O O . ALA A 1 101 ? 2.138 5.039 -15.995 1.00 89.06 101 ALA A O 1
ATOM 794 N N . THR A 1 102 ? -0.001 5.115 -15.323 1.00 93.94 102 THR A N 1
ATOM 795 C CA . THR A 1 102 ? 0.021 6.535 -14.963 1.00 93.94 102 THR A CA 1
ATOM 796 C C . THR A 1 102 ? 1.041 6.802 -13.861 1.00 93.94 102 THR A C 1
ATOM 798 O O . THR A 1 102 ? 0.941 6.250 -12.759 1.00 93.94 102 THR A O 1
ATOM 801 N N . ASP A 1 103 ? 1.982 7.693 -14.154 1.00 94.62 103 ASP A N 1
ATOM 802 C CA . ASP A 1 103 ? 2.981 8.135 -13.195 1.00 94.62 103 ASP A CA 1
ATOM 803 C C . ASP A 1 103 ? 2.357 8.933 -12.052 1.00 94.62 103 ASP A C 1
ATOM 805 O O . ASP A 1 103 ? 1.375 9.668 -12.191 1.00 94.62 103 ASP A O 1
ATOM 809 N N . HIS A 1 104 ? 2.968 8.796 -10.887 1.00 95.25 104 HIS A N 1
ATOM 810 C CA . HIS A 1 104 ? 2.692 9.627 -9.740 1.00 95.25 104 HIS A CA 1
ATOM 811 C C . HIS A 1 104 ? 3.526 10.914 -9.792 1.00 95.25 104 HIS A C 1
ATOM 813 O O . HIS A 1 104 ? 4.667 10.926 -10.254 1.00 95.25 104 HIS A O 1
ATOM 819 N N . ARG A 1 105 ? 2.974 12.006 -9.247 1.00 93.69 105 ARG A N 1
ATOM 820 C CA . ARG A 1 105 ? 3.631 13.326 -9.196 1.00 93.69 105 ARG A CA 1
ATOM 821 C C . ARG A 1 105 ? 4.947 13.332 -8.403 1.00 93.69 105 ARG A C 1
ATOM 823 O O . ARG A 1 105 ? 5.846 14.105 -8.703 1.00 93.69 105 ARG A O 1
ATOM 830 N N . ILE A 1 106 ? 5.041 12.495 -7.367 1.00 94.31 106 ILE A N 1
ATOM 831 C CA . ILE A 1 106 ? 6.270 12.282 -6.591 1.00 94.31 106 ILE A CA 1
ATOM 832 C C . ILE A 1 106 ? 7.013 11.111 -7.227 1.00 94.31 106 ILE A C 1
ATOM 834 O O . ILE A 1 106 ? 6.553 9.972 -7.111 1.00 94.31 106 ILE A O 1
ATOM 838 N N . GLY A 1 107 ? 8.165 11.398 -7.841 1.00 94.94 107 GLY A N 1
ATOM 839 C CA . GLY A 1 107 ? 8.963 10.427 -8.596 1.00 94.94 107 GLY A CA 1
ATOM 840 C C . GLY A 1 107 ? 9.403 9.199 -7.797 1.00 94.94 107 GLY A C 1
ATOM 841 O O . GLY A 1 107 ? 9.506 8.121 -8.367 1.00 94.94 107 GLY A O 1
ATOM 842 N N . ALA A 1 108 ? 9.557 9.316 -6.474 1.00 95.88 108 ALA A N 1
ATOM 843 C CA . ALA A 1 108 ? 9.933 8.195 -5.610 1.00 95.88 108 ALA A CA 1
ATOM 844 C C . ALA A 1 108 ? 8.969 6.995 -5.715 1.00 95.88 108 ALA A C 1
ATOM 846 O O . ALA A 1 108 ? 9.419 5.856 -5.682 1.00 95.88 108 ALA A O 1
ATOM 847 N N . TYR A 1 109 ? 7.664 7.226 -5.921 1.00 96.06 109 TYR A N 1
ATOM 848 C CA . TYR A 1 109 ? 6.708 6.132 -6.147 1.00 96.06 109 TYR A CA 1
ATOM 849 C C . TYR A 1 109 ? 6.871 5.490 -7.529 1.00 96.06 109 TYR A C 1
ATOM 851 O O . TYR A 1 109 ? 6.686 4.283 -7.667 1.00 96.06 109 TYR A O 1
ATOM 859 N N . ASN A 1 110 ? 7.246 6.272 -8.545 1.00 95.50 110 ASN A N 1
ATOM 860 C CA . ASN A 1 110 ? 7.521 5.758 -9.889 1.00 95.50 110 ASN A CA 1
ATOM 861 C C . ASN A 1 110 ? 8.761 4.863 -9.859 1.00 95.50 110 ASN A C 1
ATOM 863 O O . ASN A 1 110 ? 8.750 3.778 -10.440 1.00 95.50 110 ASN A O 1
ATOM 867 N N . THR A 1 111 ? 9.798 5.302 -9.140 1.00 95.50 111 THR A N 1
ATOM 868 C CA . THR A 1 111 ? 11.024 4.538 -8.906 1.00 95.50 111 THR A CA 1
ATOM 869 C C . THR A 1 111 ? 10.734 3.260 -8.127 1.00 95.50 111 THR A C 1
ATOM 871 O O . THR A 1 111 ? 11.088 2.193 -8.613 1.00 95.50 111 THR A O 1
ATOM 874 N N . LEU A 1 112 ? 10.004 3.341 -7.007 1.00 95.12 112 LEU A N 1
ATOM 875 C CA . LEU A 1 112 ? 9.604 2.176 -6.208 1.00 95.12 112 LEU A CA 1
ATOM 876 C C . LEU A 1 112 ? 8.917 1.109 -7.070 1.00 95.12 112 LEU A C 1
ATOM 878 O O . LEU A 1 112 ? 9.332 -0.044 -7.081 1.00 95.12 112 LEU A O 1
ATOM 882 N N . CYS A 1 113 ? 7.897 1.499 -7.840 1.00 94.81 113 CYS A N 1
ATOM 883 C CA . CYS A 1 113 ? 7.170 0.543 -8.672 1.00 94.81 113 CYS A CA 1
ATOM 884 C C . CYS A 1 113 ? 8.030 -0.000 -9.817 1.00 94.81 113 CYS A C 1
ATOM 886 O O . CYS A 1 113 ? 7.829 -1.132 -10.224 1.00 94.81 113 CYS A O 1
ATOM 888 N N . SER A 1 114 ? 8.963 0.783 -10.361 1.00 93.38 114 SER A N 1
ATOM 889 C CA . SER A 1 114 ? 9.832 0.321 -11.456 1.00 93.38 114 SER A CA 1
ATOM 890 C C . SER A 1 114 ? 10.974 -0.580 -10.973 1.00 93.38 114 SER A C 1
ATOM 892 O O . SER A 1 114 ? 11.497 -1.351 -11.766 1.00 93.38 114 SER A O 1
ATOM 894 N N . GLN A 1 115 ? 11.373 -0.472 -9.702 1.00 94.06 115 GLN A N 1
ATOM 895 C CA . GLN A 1 115 ? 12.423 -1.296 -9.096 1.00 94.06 115 GLN A CA 1
ATOM 896 C C . GLN A 1 115 ? 11.893 -2.642 -8.591 1.00 94.06 115 GLN A C 1
ATOM 898 O O . GLN A 1 115 ? 12.582 -3.648 -8.714 1.00 94.06 115 GLN A O 1
ATOM 903 N N . GLU A 1 116 ? 10.687 -2.661 -8.020 1.00 94.12 116 GLU A N 1
ATOM 904 C CA . GLU A 1 116 ? 10.158 -3.835 -7.312 1.00 94.12 116 GLU A CA 1
ATOM 905 C C . GLU A 1 116 ? 9.200 -4.702 -8.141 1.00 94.12 116 GLU A C 1
ATOM 907 O O . GLU A 1 116 ? 9.040 -5.885 -7.824 1.00 94.12 116 GLU A O 1
ATOM 912 N N . LEU A 1 117 ? 8.547 -4.126 -9.162 1.00 95.31 117 LEU A N 1
ATOM 913 C CA . LEU A 1 117 ? 7.539 -4.815 -9.972 1.00 95.31 117 LEU A CA 1
ATOM 914 C C . LEU A 1 117 ? 8.076 -5.182 -11.354 1.00 95.31 117 LEU A C 1
ATOM 916 O O . LEU A 1 117 ? 8.569 -4.326 -12.094 1.00 95.31 117 LEU A O 1
ATOM 920 N N . ASP A 1 118 ? 7.863 -6.436 -11.747 1.00 95.00 118 ASP A N 1
ATOM 921 C CA . ASP A 1 118 ? 7.988 -6.857 -13.135 1.00 95.00 118 ASP A CA 1
ATOM 922 C C . ASP A 1 118 ? 6.654 -6.653 -13.879 1.00 95.00 118 ASP A C 1
ATOM 924 O O . ASP A 1 118 ? 5.721 -7.456 -13.797 1.00 95.00 118 ASP A O 1
ATOM 928 N N . TYR A 1 119 ? 6.563 -5.568 -14.653 1.00 91.50 119 TYR A N 1
ATOM 929 C CA . TYR A 1 119 ? 5.386 -5.255 -15.477 1.00 91.50 119 TYR A CA 1
ATOM 930 C C . TYR A 1 119 ? 5.187 -6.240 -16.638 1.00 91.50 119 TYR A C 1
ATOM 932 O O . TYR A 1 119 ? 4.062 -6.418 -17.111 1.00 91.50 119 TYR A O 1
ATOM 940 N N . ASN A 1 120 ? 6.259 -6.881 -17.116 1.00 90.38 120 ASN A N 1
ATOM 941 C CA . ASN A 1 120 ? 6.167 -7.877 -18.182 1.00 90.38 120 ASN A CA 1
ATOM 942 C C . ASN A 1 120 ? 5.615 -9.193 -17.656 1.00 90.38 120 ASN A C 1
ATOM 944 O O . ASN A 1 120 ? 4.935 -9.891 -18.405 1.00 90.38 120 ASN A O 1
ATOM 948 N N . ARG A 1 121 ? 5.856 -9.516 -16.384 1.00 90.62 121 ARG A N 1
ATOM 949 C CA . ARG A 1 121 ? 5.200 -10.621 -15.681 1.00 90.62 121 ARG A CA 1
ATOM 950 C C . ARG A 1 121 ? 3.781 -10.250 -15.253 1.00 90.62 121 ARG A C 1
ATOM 952 O O . ARG A 1 121 ? 2.864 -11.020 -15.498 1.00 90.62 121 ARG A O 1
ATOM 959 N N . GLY A 1 122 ? 3.555 -9.008 -14.832 1.00 91.44 122 GLY A N 1
ATOM 960 C CA . GLY A 1 122 ? 2.247 -8.511 -14.388 1.00 91.44 122 GLY A CA 1
ATOM 961 C C . GLY A 1 122 ? 2.144 -8.483 -12.870 1.00 91.44 122 GLY A C 1
ATOM 962 O O . GLY A 1 122 ? 1.140 -8.915 -12.307 1.00 91.44 122 GLY A O 1
ATOM 963 N N . ASP A 1 123 ? 3.214 -8.027 -12.228 1.00 95.44 123 ASP A N 1
ATOM 964 C CA . ASP A 1 123 ? 3.305 -7.945 -10.780 1.00 95.44 123 ASP A CA 1
ATOM 965 C C . ASP A 1 123 ? 2.532 -6.753 -10.225 1.00 95.44 123 ASP A C 1
ATOM 967 O O . ASP A 1 123 ? 2.592 -5.648 -10.766 1.00 95.44 123 ASP A O 1
ATOM 971 N N . ASP A 1 124 ? 1.906 -6.955 -9.070 1.00 95.81 124 ASP A N 1
ATOM 972 C CA . ASP A 1 124 ? 1.164 -5.921 -8.359 1.00 95.81 124 ASP A CA 1
ATOM 973 C C . ASP A 1 124 ? 1.641 -5.793 -6.911 1.00 95.81 124 ASP A C 1
ATOM 975 O O . ASP A 1 124 ? 1.943 -6.780 -6.239 1.00 95.81 124 ASP A O 1
ATOM 979 N N . PHE A 1 125 ? 1.623 -4.573 -6.376 1.00 97.19 125 PHE A N 1
ATOM 980 C CA . PHE A 1 125 ? 1.776 -4.384 -4.938 1.00 97.19 125 PHE A CA 1
ATOM 981 C C . PHE A 1 125 ? 0.473 -4.661 -4.205 1.00 97.19 125 PHE A C 1
ATOM 983 O O . PHE A 1 125 ? -0.557 -4.086 -4.551 1.00 97.19 125 PHE A O 1
ATOM 990 N N . LEU A 1 126 ? 0.545 -5.414 -3.109 1.00 97.44 126 LEU A N 1
ATOM 991 C CA . LEU A 1 126 ? -0.471 -5.440 -2.064 1.00 97.44 126 LEU A CA 1
ATOM 992 C C . LEU A 1 126 ? -0.109 -4.410 -0.989 1.00 97.44 126 LEU A C 1
ATOM 994 O O . LEU A 1 126 ? 0.660 -4.687 -0.074 1.00 97.44 126 LEU A O 1
ATOM 998 N N . GLN A 1 127 ? -0.690 -3.216 -1.063 1.00 97.19 127 GLN A N 1
ATOM 999 C CA . GLN A 1 127 ? -0.544 -2.217 -0.008 1.00 97.19 127 GLN A CA 1
ATOM 1000 C C . GLN A 1 127 ? -1.565 -2.424 1.095 1.00 97.19 127 GLN A C 1
ATOM 1002 O O . GLN A 1 127 ? -2.766 -2.508 0.843 1.00 97.19 127 GLN A O 1
ATOM 1007 N N . ILE A 1 128 ? -1.089 -2.427 2.333 1.00 97.50 128 ILE A N 1
ATOM 1008 C CA . ILE A 1 128 ? -1.904 -2.447 3.539 1.00 97.50 128 ILE A CA 1
ATOM 1009 C C . ILE A 1 128 ? -1.637 -1.164 4.302 1.00 97.50 128 ILE A C 1
ATOM 1011 O O . ILE A 1 128 ? -0.491 -0.783 4.504 1.00 97.50 128 ILE A O 1
ATOM 1015 N N . GLY A 1 129 ? -2.704 -0.500 4.728 1.00 95.94 129 GLY A N 1
ATOM 1016 C CA . GLY A 1 129 ? -2.620 0.715 5.524 1.00 95.94 129 GLY A CA 1
ATOM 1017 C C . GLY A 1 129 ? -3.732 0.792 6.550 1.00 95.94 129 GLY A C 1
ATOM 1018 O O . GLY A 1 129 ? -4.629 -0.052 6.610 1.00 95.94 129 GLY A O 1
ATOM 1019 N N . ARG A 1 130 ? -3.713 1.849 7.353 1.00 95.06 130 ARG A N 1
ATOM 1020 C CA . ARG A 1 130 ? -4.724 2.106 8.372 1.00 95.06 130 ARG A CA 1
ATOM 1021 C C . ARG A 1 130 ? -5.446 3.419 8.102 1.00 95.06 130 ARG A C 1
ATOM 1023 O O . ARG A 1 130 ? -4.848 4.479 7.921 1.00 95.06 130 ARG A O 1
ATOM 1030 N N . ALA A 1 131 ? -6.771 3.348 8.111 1.00 92.69 131 ALA A N 1
ATOM 1031 C CA . ALA A 1 131 ? -7.648 4.503 8.130 1.00 92.69 131 ALA A CA 1
ATOM 1032 C C . ALA A 1 131 ? -7.942 4.882 9.587 1.00 92.69 131 ALA A C 1
ATOM 1034 O O . ALA A 1 131 ? -8.498 4.093 10.354 1.00 92.69 131 ALA A O 1
ATOM 1035 N N . ASN A 1 132 ? -7.548 6.092 9.974 1.00 91.50 132 ASN A N 1
ATOM 1036 C CA . ASN A 1 132 ? -7.789 6.680 11.289 1.00 91.50 132 ASN A CA 1
ATOM 1037 C C . ASN A 1 132 ? -8.154 8.171 11.151 1.00 91.50 132 ASN A C 1
ATOM 1039 O O . ASN A 1 132 ? -8.316 8.676 10.038 1.00 91.50 132 ASN A O 1
ATOM 1043 N N . ALA A 1 133 ? -8.248 8.885 12.275 1.00 87.69 133 ALA A N 1
ATOM 1044 C CA . ALA A 1 133 ? -8.535 10.318 12.287 1.00 87.69 133 ALA A CA 1
ATOM 1045 C C . ALA A 1 133 ? -7.552 11.136 11.430 1.00 87.69 133 ALA A C 1
ATOM 1047 O O . ALA A 1 133 ? -7.985 12.029 10.708 1.00 87.69 133 ALA A O 1
ATOM 1048 N N . GLU A 1 134 ? -6.252 10.821 11.452 1.00 90.06 134 GLU A N 1
ATOM 1049 C CA . GLU A 1 134 ? -5.256 11.536 10.644 1.00 90.06 134 GLU A CA 1
ATOM 1050 C C . GLU A 1 134 ? -5.417 11.237 9.147 1.00 90.06 134 GLU A C 1
ATOM 1052 O O . GLU A 1 134 ? -5.387 12.164 8.340 1.00 90.06 134 GLU A O 1
ATOM 1057 N N . ALA A 1 135 ? -5.686 9.986 8.761 1.00 88.56 135 ALA A N 1
ATOM 1058 C CA . ALA A 1 135 ? -6.017 9.647 7.377 1.00 88.56 135 ALA A CA 1
ATOM 1059 C C . ALA A 1 135 ? -7.283 10.391 6.910 1.00 88.56 135 ALA A C 1
ATOM 1061 O O . ALA A 1 135 ? -7.282 11.026 5.856 1.00 88.56 135 ALA A O 1
ATOM 1062 N N . ALA A 1 136 ? -8.345 10.404 7.724 1.00 87.25 136 ALA A N 1
ATOM 1063 C CA . ALA A 1 136 ? -9.559 11.165 7.430 1.00 87.25 136 ALA A CA 1
ATOM 1064 C C . ALA A 1 136 ? -9.257 12.666 7.279 1.00 87.25 136 ALA A C 1
ATOM 1066 O O . ALA A 1 136 ? -9.702 13.294 6.318 1.00 87.25 136 ALA A O 1
ATOM 1067 N N . ARG A 1 137 ? -8.422 13.225 8.165 1.00 86.25 137 ARG A N 1
ATOM 1068 C CA . ARG A 1 137 ? -7.966 14.619 8.118 1.00 86.25 137 ARG A CA 1
ATOM 1069 C C . ARG A 1 137 ? -7.206 14.928 6.824 1.00 86.25 137 ARG A C 1
ATOM 1071 O O . ARG A 1 137 ? -7.471 15.953 6.198 1.00 86.25 137 ARG A O 1
ATOM 1078 N N . ARG A 1 138 ? -6.294 14.047 6.393 1.00 88.12 138 ARG A N 1
ATOM 1079 C CA . ARG A 1 138 ? -5.550 14.164 5.123 1.00 88.12 138 ARG A CA 1
ATOM 1080 C C . ARG A 1 138 ? -6.485 14.137 3.917 1.00 88.12 138 ARG A C 1
ATOM 1082 O O . ARG A 1 138 ? -6.341 14.974 3.030 1.00 88.12 138 ARG A O 1
ATOM 1089 N N . ILE A 1 139 ? -7.450 13.217 3.897 1.00 84.69 139 ILE A N 1
ATOM 1090 C CA . ILE A 1 139 ? -8.423 13.086 2.802 1.00 84.69 139 ILE A CA 1
ATOM 1091 C C . ILE A 1 139 ? -9.286 14.341 2.699 1.00 84.69 139 ILE A C 1
ATOM 1093 O O . ILE A 1 139 ? -9.407 14.917 1.616 1.00 84.69 139 ILE A O 1
ATOM 1097 N N . LEU A 1 140 ? -9.854 14.780 3.824 1.00 84.12 140 LEU A N 1
ATOM 1098 C CA . LEU A 1 140 ? -10.697 15.970 3.886 1.00 84.12 140 LEU A CA 1
ATOM 1099 C C . LEU A 1 140 ? -9.921 17.211 3.448 1.00 84.12 140 LEU A C 1
ATOM 1101 O O . LEU A 1 140 ? -10.389 17.928 2.571 1.00 84.12 140 LEU A O 1
ATOM 1105 N N . ARG A 1 141 ? -8.701 17.423 3.958 1.00 85.00 141 ARG A N 1
ATOM 1106 C CA . ARG A 1 141 ? -7.852 18.546 3.534 1.00 85.00 141 ARG A CA 1
ATOM 1107 C C . ARG A 1 141 ? -7.593 18.571 2.034 1.00 85.00 141 ARG A C 1
ATOM 1109 O O . ARG A 1 141 ? -7.767 19.615 1.423 1.00 85.00 141 ARG A O 1
ATOM 1116 N N . ARG A 1 142 ? -7.181 17.448 1.435 1.00 82.44 142 ARG A N 1
ATOM 1117 C CA . ARG A 1 142 ? -6.898 17.384 -0.012 1.00 82.44 142 ARG A CA 1
ATOM 1118 C C . ARG A 1 142 ? -8.120 17.741 -0.847 1.00 82.44 142 ARG A C 1
ATOM 1120 O O . ARG A 1 142 ? -7.985 18.390 -1.874 1.00 82.44 142 ARG A O 1
ATOM 1127 N N . ARG A 1 143 ? -9.306 17.301 -0.415 1.00 75.12 143 ARG A N 1
ATOM 1128 C CA . ARG A 1 143 ? -10.568 17.611 -1.096 1.00 75.12 143 ARG A CA 1
ATOM 1129 C C . ARG A 1 143 ? -10.956 19.076 -0.915 1.00 75.12 143 ARG A C 1
ATOM 1131 O O . ARG A 1 143 ? -11.328 19.713 -1.890 1.00 75.12 143 ARG A O 1
ATOM 1138 N N . LEU A 1 144 ? -10.828 19.605 0.300 1.00 72.12 144 LEU A N 1
ATOM 1139 C CA . LEU A 1 144 ? -11.172 20.989 0.630 1.00 72.12 144 LEU A CA 1
ATOM 1140 C C . LEU A 1 144 ? -10.204 22.007 0.013 1.00 72.12 144 LEU A C 1
ATOM 1142 O O . LEU A 1 144 ? -10.631 23.095 -0.347 1.00 72.12 144 LEU A O 1
ATOM 1146 N N . ALA A 1 145 ? -8.932 21.650 -0.181 1.00 68.44 145 ALA A N 1
ATOM 1147 C CA . ALA A 1 145 ? -7.941 22.520 -0.818 1.00 68.44 145 ALA A CA 1
ATOM 1148 C C . ALA A 1 145 ? -8.294 22.893 -2.273 1.00 68.44 145 ALA A C 1
ATOM 1150 O O . ALA A 1 145 ? -7.813 23.906 -2.767 1.00 68.44 145 ALA A O 1
ATOM 1151 N N . GLY A 1 146 ? -9.137 22.104 -2.951 1.00 59.78 146 GLY A N 1
ATOM 1152 C CA . GLY A 1 146 ? -9.646 22.408 -4.294 1.00 59.78 146 GLY A CA 1
ATOM 1153 C C . GLY A 1 146 ? -11.020 23.087 -4.320 1.00 59.78 146 GLY A C 1
ATOM 1154 O O . GLY A 1 146 ? -11.566 23.294 -5.398 1.00 59.78 146 GLY A O 1
ATOM 1155 N N . LEU A 1 147 ? -11.611 23.388 -3.159 1.00 56.00 147 LEU A N 1
ATOM 1156 C CA . LEU A 1 147 ? -12.992 23.855 -3.020 1.00 56.00 147 LEU A CA 1
ATOM 1157 C C . LEU A 1 147 ? -13.019 25.256 -2.397 1.00 56.00 147 LEU A C 1
ATOM 1159 O O . LEU A 1 147 ? -13.391 25.437 -1.242 1.00 56.00 147 LEU A O 1
ATOM 1163 N N . THR A 1 148 ? -12.643 26.269 -3.174 1.00 54.00 148 THR A N 1
ATOM 1164 C CA . THR A 1 148 ? -12.707 27.694 -2.794 1.00 54.00 148 THR A CA 1
ATOM 1165 C C . THR A 1 148 ? -14.094 28.324 -3.025 1.00 54.00 148 THR A C 1
ATOM 1167 O O . THR A 1 148 ? -14.207 29.534 -3.198 1.00 54.00 148 THR A O 1
ATOM 1170 N N . GLY A 1 149 ? -15.172 27.527 -3.024 1.00 59.22 149 GLY A N 1
ATOM 1171 C CA . GLY A 1 149 ? -16.543 27.989 -3.273 1.00 59.22 149 GLY A CA 1
ATOM 1172 C C . GLY A 1 149 ? -17.488 27.749 -2.093 1.00 59.22 149 GLY A C 1
ATOM 1173 O O . GLY A 1 149 ? -17.672 26.613 -1.655 1.00 59.22 149 GLY A O 1
ATOM 1174 N N . VAL A 1 150 ? -18.151 28.813 -1.631 1.00 56.62 150 VAL A N 1
ATOM 1175 C CA . VAL A 1 150 ? -19.115 28.830 -0.506 1.00 56.62 150 VAL A CA 1
ATOM 1176 C C . VAL A 1 150 ? -20.314 27.880 -0.713 1.00 56.62 150 VAL A C 1
ATOM 1178 O O . VAL A 1 150 ? -20.928 27.442 0.253 1.00 56.62 150 VAL A O 1
ATOM 1181 N N . GLY A 1 151 ? -20.634 27.497 -1.954 1.00 54.81 151 GLY A N 1
ATOM 1182 C CA . GLY A 1 151 ? -21.802 26.663 -2.271 1.00 54.81 151 GLY A CA 1
ATOM 1183 C C . GLY A 1 151 ? -21.670 25.164 -1.958 1.00 54.81 151 GLY A C 1
ATOM 1184 O O . GLY A 1 151 ? -22.682 24.497 -1.758 1.00 54.81 151 GLY A O 1
ATOM 1185 N N . PHE A 1 152 ? -20.453 24.608 -1.879 1.00 56.03 152 PHE A N 1
ATOM 1186 C CA . PHE A 1 152 ? -20.264 23.153 -1.727 1.00 56.03 152 PHE A CA 1
ATOM 1187 C C . PHE A 1 152 ? -20.135 22.698 -0.263 1.00 56.03 152 PHE A C 1
ATOM 1189 O O . PHE A 1 152 ? -20.446 21.551 0.067 1.00 56.03 152 PHE A O 1
ATOM 1196 N N . SER A 1 153 ? -19.753 23.601 0.647 1.00 59.50 153 SER A N 1
ATOM 1197 C CA . SER A 1 153 ? -19.745 23.346 2.096 1.00 59.50 153 SER A CA 1
ATOM 1198 C C . SER A 1 153 ? -21.149 23.043 2.634 1.00 59.50 153 SER A C 1
ATOM 1200 O O . SER A 1 153 ? -21.295 22.187 3.503 1.00 59.50 153 SER A O 1
ATOM 1202 N N . LEU A 1 154 ? -22.186 23.661 2.059 1.00 58.38 154 LEU A N 1
ATOM 1203 C CA . LEU A 1 154 ? -23.595 23.407 2.380 1.00 58.38 154 LEU A CA 1
ATOM 1204 C C . LEU A 1 154 ? -24.066 22.005 1.955 1.00 58.38 154 LEU A C 1
ATOM 1206 O O . LEU A 1 154 ? -24.760 21.341 2.723 1.00 58.38 154 LEU A O 1
ATOM 1210 N N . GLN A 1 155 ? -23.653 21.512 0.781 1.00 57.03 155 GLN A N 1
ATOM 1211 C CA . GLN A 1 155 ? -24.003 20.159 0.315 1.00 57.03 155 GLN A CA 1
ATOM 1212 C C . GLN A 1 155 ? -23.220 19.060 1.044 1.00 57.03 155 GLN A C 1
ATOM 1214 O O . GLN A 1 155 ? -23.780 18.015 1.376 1.00 57.03 155 GLN A O 1
ATOM 1219 N N . LEU A 1 156 ? -21.938 19.288 1.357 1.00 60.75 156 LEU A N 1
ATOM 1220 C CA . LEU A 1 156 ? -21.204 18.373 2.235 1.00 60.75 156 LEU A CA 1
ATOM 1221 C C . LEU A 1 156 ? -21.786 18.388 3.648 1.00 60.75 156 LEU A C 1
ATOM 1223 O O . LEU A 1 156 ? -21.871 17.333 4.266 1.00 60.75 156 LEU A O 1
ATOM 1227 N N . GLY A 1 157 ? -22.214 19.557 4.131 1.00 63.72 157 GLY A N 1
ATOM 1228 C CA . GLY A 1 157 ? -22.915 19.722 5.397 1.00 63.72 157 GLY A CA 1
ATOM 1229 C C . GLY A 1 157 ? -24.206 18.916 5.447 1.00 63.72 157 GLY A C 1
ATOM 1230 O O . GLY A 1 157 ? -24.418 18.201 6.417 1.00 63.72 157 GLY A O 1
ATOM 1231 N N . SER A 1 158 ? -25.031 18.935 4.397 1.00 61.88 158 SER A N 1
ATOM 1232 C CA . SER A 1 158 ? -26.287 18.172 4.363 1.00 61.88 158 SER A CA 1
ATOM 1233 C C . SER A 1 158 ? -26.071 16.657 4.243 1.00 61.88 158 SER A C 1
ATOM 1235 O O . SER A 1 158 ? -26.779 15.879 4.888 1.00 61.88 158 SER A O 1
ATOM 1237 N N . LEU A 1 159 ? -25.053 16.211 3.497 1.00 61.56 159 LEU A N 1
ATOM 1238 C CA . LEU A 1 159 ? -24.659 14.798 3.439 1.00 61.56 159 LEU A CA 1
ATOM 1239 C C . LEU A 1 159 ? -24.038 14.321 4.759 1.00 61.56 159 LEU A C 1
ATOM 1241 O O . LEU A 1 159 ? -24.364 13.235 5.230 1.00 61.56 159 LEU A O 1
ATOM 1245 N N . PHE A 1 160 ? -23.198 15.138 5.402 1.00 65.19 160 PHE A N 1
ATOM 1246 C CA . PHE A 1 160 ? -22.685 14.839 6.740 1.00 65.19 160 PHE A CA 1
ATOM 1247 C C . PHE A 1 160 ? -23.815 14.810 7.767 1.00 65.19 160 PHE A C 1
ATOM 1249 O O . PHE A 1 160 ? -23.884 13.865 8.545 1.00 65.19 160 PHE A O 1
ATOM 1256 N N . LEU A 1 161 ? -24.731 15.778 7.733 1.00 63.94 161 LEU A N 1
ATOM 1257 C CA . LEU A 1 161 ? -25.846 15.888 8.670 1.00 63.94 161 LEU A CA 1
ATOM 1258 C C . LEU A 1 161 ? -26.807 14.701 8.527 1.00 63.94 161 LEU A C 1
ATOM 1260 O O . LEU A 1 161 ? -27.120 14.050 9.519 1.00 63.94 161 LEU A O 1
ATOM 1264 N N . SER A 1 162 ? -27.181 14.325 7.302 1.00 59.44 162 SER A N 1
ATOM 1265 C CA . SER A 1 162 ? -27.981 13.114 7.052 1.00 59.44 162 SER A CA 1
ATOM 1266 C C . SER A 1 162 ? -27.239 11.827 7.443 1.00 59.44 162 SER A C 1
ATOM 1268 O O . SER A 1 162 ? -27.838 10.921 8.027 1.00 59.44 162 SER A O 1
ATOM 1270 N N . SER A 1 163 ? -25.921 11.761 7.221 1.00 59.09 163 SER A N 1
ATOM 1271 C CA . SER A 1 163 ? -25.089 10.626 7.646 1.00 59.09 163 SER A CA 1
ATOM 1272 C C . SER A 1 163 ? -24.838 10.555 9.155 1.00 59.09 163 SER A C 1
ATOM 1274 O O . SER A 1 163 ? -24.411 9.504 9.620 1.00 59.09 163 SER A O 1
ATOM 1276 N N . LEU A 1 164 ? -25.097 11.635 9.905 1.00 60.06 164 LEU A N 1
ATOM 1277 C CA . LEU A 1 164 ? -24.999 11.716 11.368 1.00 60.06 164 LEU A CA 1
ATOM 1278 C C . LEU A 1 164 ? -26.332 11.397 12.062 1.00 60.06 164 LEU A C 1
ATOM 1280 O O . LEU A 1 164 ? -26.325 10.816 13.145 1.00 60.06 164 LEU A O 1
ATOM 1284 N N . VAL A 1 165 ? -27.473 11.680 11.424 1.00 62.47 165 VAL A N 1
ATOM 1285 C CA . VAL A 1 165 ? -28.804 11.327 11.956 1.00 62.47 165 VAL A CA 1
ATOM 1286 C C . VAL A 1 165 ? -28.957 9.809 12.115 1.00 62.47 165 VAL A C 1
ATOM 1288 O O . VAL A 1 165 ? -29.410 9.337 13.156 1.00 62.47 165 VAL A O 1
ATOM 1291 N N . ALA A 1 166 ? -28.511 9.022 11.132 1.00 58.72 166 ALA A N 1
ATOM 1292 C CA . ALA A 1 166 ? -28.580 7.561 11.195 1.00 58.72 166 ALA A CA 1
ATOM 1293 C C . ALA A 1 166 ? -27.755 6.928 12.346 1.00 58.72 166 ALA A C 1
ATOM 1295 O O . ALA A 1 166 ? -28.300 6.092 13.070 1.00 58.72 166 ALA A O 1
ATOM 1296 N N . PRO A 1 167 ? -26.472 7.276 12.569 1.00 56.00 167 PRO A N 1
ATOM 1297 C CA . PRO A 1 167 ? -25.696 6.749 13.683 1.00 56.00 167 PRO A CA 1
ATOM 1298 C C . PRO A 1 167 ? -26.144 7.308 15.035 1.00 56.00 167 PRO A C 1
ATOM 1300 O O . PRO A 1 167 ? -26.086 6.552 15.993 1.00 56.00 167 PRO A O 1
ATOM 1303 N N . LEU A 1 168 ? -26.649 8.545 15.138 1.00 60.91 168 LEU A N 1
ATOM 1304 C CA . LEU A 1 168 ? -27.230 9.054 16.392 1.00 60.91 168 LEU A CA 1
ATOM 1305 C C . LEU A 1 168 ? -28.496 8.276 16.790 1.00 60.91 168 LEU A C 1
ATOM 1307 O O . LEU A 1 168 ? -28.629 7.874 17.944 1.00 60.91 168 LEU A O 1
ATOM 1311 N N . ALA A 1 169 ? -29.371 7.961 15.828 1.00 61.28 169 ALA A N 1
ATOM 1312 C CA . ALA A 1 169 ? -30.525 7.087 16.052 1.00 61.28 169 ALA A CA 1
ATOM 1313 C C . ALA A 1 169 ? -30.116 5.643 16.411 1.00 61.28 169 ALA A C 1
ATOM 1315 O O . ALA A 1 169 ? -30.780 4.987 17.208 1.00 61.28 169 ALA A O 1
ATOM 1316 N N . GLN A 1 170 ? -28.999 5.143 15.866 1.00 59.41 170 GLN A N 1
ATOM 1317 C CA . GLN A 1 170 ? -28.428 3.850 16.266 1.00 59.41 170 GLN A CA 1
ATOM 1318 C C . GLN A 1 170 ? -27.743 3.890 17.641 1.00 59.41 170 GLN A C 1
ATOM 1320 O O . GLN A 1 170 ? -27.723 2.872 18.325 1.00 59.41 170 GLN A O 1
ATOM 1325 N N . TRP A 1 171 ? -27.185 5.033 18.046 1.00 58.69 171 TRP A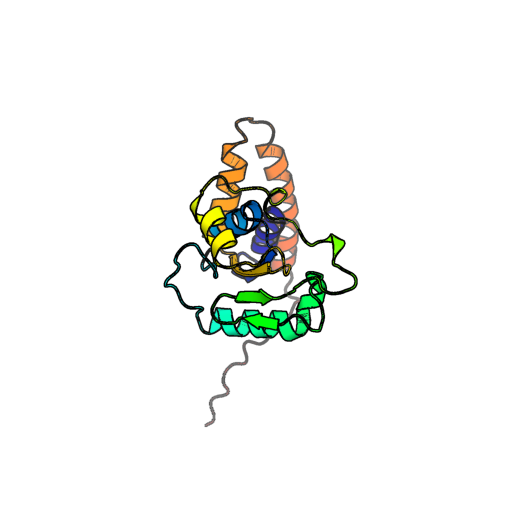 N 1
ATOM 1326 C CA . TRP A 1 171 ? -26.519 5.232 19.337 1.00 58.69 171 TRP A CA 1
ATOM 1327 C C . TRP A 1 171 ? -27.527 5.304 20.491 1.00 58.69 171 TRP A C 1
ATOM 1329 O O . TRP A 1 171 ? -27.252 4.805 21.576 1.00 58.69 171 TRP A O 1
ATOM 1339 N N . LEU A 1 172 ? -28.721 5.842 20.220 1.00 60.12 172 LEU A N 1
ATOM 1340 C CA . LEU A 1 172 ? -29.860 5.901 21.142 1.00 60.12 172 LEU A CA 1
ATOM 1341 C C . LEU A 1 172 ? -30.720 4.627 21.154 1.00 60.12 172 LEU A C 1
ATOM 1343 O O . LEU A 1 172 ? -31.727 4.592 21.854 1.00 60.12 172 LEU A O 1
ATOM 1347 N N . ASN A 1 173 ? -30.359 3.591 20.389 1.00 54.72 173 ASN A N 1
ATOM 1348 C CA . ASN A 1 173 ? -31.097 2.332 20.364 1.00 54.72 173 ASN A CA 1
ATOM 1349 C C . ASN A 1 173 ? -30.451 1.301 21.318 1.00 54.72 173 ASN A C 1
ATOM 1351 O O . ASN A 1 173 ? -29.463 0.662 20.941 1.00 54.72 173 ASN A O 1
ATOM 1355 N N . PRO A 1 174 ? -31.000 1.088 22.532 1.00 53.94 174 PRO A N 1
ATOM 1356 C CA . PRO A 1 174 ? -30.451 0.155 23.519 1.00 53.94 174 PRO A CA 1
ATOM 1357 C C . PRO A 1 174 ? -30.622 -1.330 23.144 1.00 53.94 174 PRO A C 1
ATOM 1359 O O . PRO A 1 174 ? -30.144 -2.196 23.869 1.00 53.94 174 PRO A O 1
ATOM 1362 N N . ALA A 1 175 ? -31.270 -1.659 22.018 1.00 54.06 175 ALA A N 1
ATOM 1363 C CA . ALA A 1 175 ? -31.608 -3.038 21.653 1.00 54.06 175 ALA A CA 1
ATOM 1364 C C . ALA A 1 175 ? -30.508 -3.814 20.894 1.00 54.06 175 ALA A C 1
ATOM 1366 O O . ALA A 1 175 ? -30.728 -4.965 20.513 1.00 54.06 175 ALA A O 1
ATOM 1367 N N . ARG A 1 176 ? -29.324 -3.232 20.636 1.00 49.62 176 ARG A N 1
ATOM 1368 C CA . ARG A 1 176 ? -28.215 -3.946 19.970 1.00 49.62 176 ARG A CA 1
ATOM 1369 C C . ARG A 1 176 ? -27.095 -4.306 20.943 1.00 49.62 176 ARG A C 1
ATOM 1371 O O . ARG A 1 176 ? -26.366 -3.434 21.403 1.00 49.62 176 ARG A O 1
ATOM 1378 N N . SER A 1 177 ? -26.906 -5.611 21.157 1.00 48.91 177 SER A N 1
ATOM 1379 C CA . SER A 1 177 ? -25.720 -6.178 21.810 1.00 48.91 177 SER A CA 1
ATOM 1380 C C . SER A 1 177 ? -24.451 -5.724 21.082 1.00 48.91 177 SER A C 1
ATOM 1382 O O . SER A 1 177 ? -24.224 -6.060 19.918 1.00 48.91 177 SER A O 1
ATOM 1384 N N . GLN A 1 178 ? -23.627 -4.929 21.764 1.00 51.28 178 GLN A N 1
ATOM 1385 C CA . GLN A 1 178 ? -22.364 -4.398 21.249 1.00 51.28 178 GLN A CA 1
ATOM 1386 C C . GLN A 1 178 ? -21.190 -5.359 21.490 1.00 51.28 178 GLN A C 1
ATOM 1388 O O . GLN A 1 178 ? -20.129 -4.913 21.903 1.00 51.28 178 GLN A O 1
ATOM 1393 N N . GLY A 1 179 ? -21.374 -6.654 21.211 1.00 46.97 179 GLY A N 1
ATOM 1394 C CA . GLY A 1 179 ? -20.294 -7.640 21.082 1.00 46.97 179 GLY A CA 1
ATOM 1395 C C . GLY A 1 179 ? -19.405 -7.835 22.320 1.00 46.97 179 GLY A C 1
ATOM 1396 O O . GLY A 1 179 ? -18.493 -7.056 22.568 1.00 46.97 179 GLY A O 1
ATOM 1397 N N . ASP A 1 180 ? -19.653 -8.931 23.040 1.00 46.56 180 ASP A N 1
ATOM 1398 C CA . ASP A 1 180 ? -18.786 -9.642 23.994 1.00 46.56 180 ASP A CA 1
ATOM 1399 C C . ASP A 1 180 ? -17.451 -8.979 24.389 1.00 46.56 180 ASP A C 1
ATOM 1401 O O . ASP A 1 180 ? -16.366 -9.362 23.946 1.00 46.56 180 ASP A O 1
ATOM 1405 N N . LEU A 1 181 ? -17.508 -8.090 25.380 1.00 46.41 181 LEU A N 1
ATOM 1406 C CA . LEU A 1 181 ? -16.453 -8.048 26.389 1.00 46.41 181 LEU A CA 1
ATOM 1407 C C . LEU A 1 181 ? -16.768 -9.152 27.401 1.00 46.41 181 LEU A C 1
ATOM 1409 O O . LEU A 1 181 ? -17.440 -8.919 28.404 1.00 46.41 181 LEU A O 1
ATOM 1413 N N . ARG A 1 182 ? -16.312 -10.383 27.136 1.00 41.94 182 ARG A N 1
ATOM 1414 C CA . ARG A 1 182 ? -16.294 -11.415 28.180 1.00 41.94 182 ARG A CA 1
ATOM 1415 C C . ARG A 1 182 ? -15.389 -10.925 29.309 1.00 41.94 182 ARG A C 1
ATOM 1417 O O . ARG A 1 182 ? -14.169 -10.888 29.163 1.00 41.94 182 ARG A O 1
ATOM 1424 N N . ALA A 1 183 ? -15.990 -10.563 30.438 1.00 41.81 183 ALA A N 1
ATOM 1425 C CA . ALA A 1 183 ? -15.270 -10.383 31.687 1.00 41.81 183 ALA A CA 1
ATOM 1426 C C . ALA A 1 183 ? -14.547 -11.695 32.035 1.00 41.81 183 ALA A C 1
ATOM 1428 O O . ALA A 1 183 ? -15.141 -12.776 31.991 1.00 41.81 183 ALA A O 1
ATOM 1429 N N . ARG A 1 184 ? -13.256 -11.608 32.373 1.00 43.12 184 ARG A N 1
ATOM 1430 C CA . ARG A 1 184 ? -12.490 -12.727 32.930 1.00 43.12 184 ARG A CA 1
ATOM 1431 C C . ARG A 1 184 ? -13.194 -13.169 34.215 1.00 43.12 184 ARG A C 1
ATOM 1433 O O . ARG A 1 184 ? -13.153 -12.434 35.197 1.00 43.12 184 ARG A O 1
ATOM 1440 N N . LYS A 1 185 ? -13.844 -14.339 34.218 1.00 43.28 185 LYS A N 1
ATOM 1441 C CA . LYS A 1 185 ? -14.309 -14.964 35.464 1.00 43.28 185 LYS A CA 1
ATOM 1442 C C . LYS A 1 185 ? -13.076 -15.197 36.336 1.00 43.28 185 LYS A C 1
ATOM 1444 O O . LYS A 1 185 ? -12.212 -15.993 35.978 1.00 43.28 185 LYS A O 1
ATOM 1449 N N . GLY A 1 186 ? -12.969 -14.441 37.424 1.00 46.69 186 GLY A N 1
ATOM 1450 C CA . GLY A 1 186 ? -12.056 -14.759 38.510 1.00 46.69 186 GLY A CA 1
ATOM 1451 C C . GLY A 1 186 ? -12.543 -16.042 39.168 1.00 46.69 186 GLY A C 1
ATOM 1452 O O . GLY A 1 186 ? -13.698 -16.125 39.572 1.00 46.69 186 GLY A O 1
ATOM 1453 N N . THR A 1 187 ? -11.688 -17.052 39.196 1.00 49.62 187 THR A N 1
ATOM 1454 C CA . THR A 1 187 ? -11.872 -18.259 39.997 1.00 49.62 187 THR A CA 1
ATOM 1455 C C . THR A 1 187 ? -11.402 -17.956 41.417 1.00 49.62 187 THR A C 1
ATOM 1457 O O . THR A 1 187 ? -10.215 -17.681 41.610 1.00 49.62 187 THR A O 1
ATOM 1460 N N . SER A 1 188 ? -12.337 -17.957 42.370 1.00 46.59 188 SER A N 1
ATOM 1461 C CA . SER A 1 188 ? -12.067 -18.385 43.749 1.00 46.59 188 SER A CA 1
ATOM 1462 C C . SER A 1 188 ? -12.142 -19.901 43.817 1.00 46.59 188 SER A C 1
ATOM 1464 O O . SER A 1 188 ? -12.932 -20.469 43.026 1.00 46.59 188 SER A O 1
#

Sequence (188 aa):
YILTCVLYYFRRQCRPFWISSVSQVPAAVGLVGETFVDVFPGLDQDAMPSPRHLGLATQIMARHRAAFGVSEDAAFRPDRFVIEDAYKGGSDHLKKARANATDHRIGAYNTLCSQELDYNRGDDFLQIGRANAEAARRILRRRLAGLTGVGFSLQLGSLFLSSLVAPLAQWLNPARSQGDLRARKGTS

pLDDT: mean 82.46, std 16.24, range [41.81, 97.5]

Secondary structure (DSSP, 8-state):
-HHHHHHHHHHTTT--EEEEEEES-HHHHHHHHHHSEEEES-S-SSPPPPHHHHHHHHHHHHHTGGGGT--SS-EEETTTTEEETTTTTTTGGG---GGGSPPPSSHHHHHHHHHH--TTTT-EEEEEEEE-HHHHHHHHHHHHTT---HHHHHHHHHHHHHHHHHHHHHHT-TTS------------

Radius of gyration: 19.97 Å; chains: 1; bounding box: 46×48×64 Å